Protein AF-A0A6G0IPM6-F1 (afdb_monomer_lite)

Secondary structure (DSSP, 8-state):
-----PPP--------------------------------S-------PPPPGGGS--------------SSSTTSS-SSHHHHHHTT-------S--SEEEEEE-SSSS--EEEEEEEEEEETTEEEEEEEEEEESSTTSS-EE-GGGGTTPPB-GGG-EEEPSTT---EEEEEEPTTSS-EEEEEESSTTSS-EEEE-SS-BSS--EE-SS-TT-EEEEBTTS-EEEESSTTSS-EEEESSEEEEEE-STT-EEEEE-SSS-TT-TT-PEEEEE-GGGHHHHTT--

pLDDT: mean 76.38, std 25.11, range [26.41, 98.69]

Sequence (288 aa):
MGLLLPSILLLSVFTLTAGLDFQQGSKPGQSVFVKHSYIEEKAAKIVKRSLPSWLAASSAQHRIKRRSTEQGDSCKTLQGYDTKLADNTHSYLFNDLSGSVSLAWVGDGTGVILALTTFQVPFFMLRLGQSKLYRSENYGKTFQDVTSLINNTFIRSEFGIAIGPENSGKVILTGEVSGGHGFRIFVSDDFGKSFSHHDLPFVPLMQITYNPGDSNVLLVLSNSYELWLSEDFGSNWKKVHDMVCLVKWGRKNTIFFTASLNGSCSDRGMLELRQDDRLWQNHQDCCQ

Organism: Larimichthys crocea (NCBI:txid215358)

Radius of gyration: 30.04 Å; chains: 1; bounding box: 108×78×58 Å

Foldseek 3Di:
DDDDDDDDDDDDDDDDPDPDDDDDDDDDDDPDPDPDPPDDDDDDDDDDDDDDPVPPPPPDPPPPPPPPPPPPPPVVPDDCVVVVVVVVDADDDDPDDAPDWAKDDAADPQLKIKIKGKDFDPDVPDTDIFIWIWIDRRVPSDIDTPCVLVVRFHFDCQLGWAHFPHNQLKIWTKGDDPPDPWIKIWIDRNNPPHTDMDTDPAAFPYHWHAANVDRQWIWTAGPQRWIWIGNGNRNDIDTDDGQWLDWDHDPPRKIWTWGDPVSDSVPPPRIDIDIDPPVCPVVVVVPD

InterPro domains:
  IPR015943 WD40/YVTN repeat-like-containing domain superfamily [G3DSA:2.130.10.10] (133-266)
  IPR031778 Sortilin, N-terminal [PF15902] (131-282)
  IPR050310 VPS10-related sortilin family receptors [PTHR12106] (57-263)

Structure (mmCIF, N/CA/C/O backbone):
data_AF-A0A6G0IPM6-F1
#
_entry.id   AF-A0A6G0IPM6-F1
#
loop_
_atom_site.group_PDB
_atom_site.id
_atom_site.type_symbol
_atom_site.label_atom_id
_atom_site.label_alt_id
_atom_site.label_comp_id
_atom_site.label_asym_id
_atom_site.label_entity_id
_atom_site.label_seq_id
_atom_site.pdbx_PDB_ins_code
_atom_site.Cartn_x
_atom_site.Cartn_y
_atom_site.Cartn_z
_atom_site.occupancy
_atom_site.B_iso_or_equiv
_atom_site.auth_seq_id
_atom_site.auth_comp_id
_atom_site.auth_asym_id
_atom_site.auth_atom_id
_atom_site.pdbx_PDB_model_num
ATOM 1 N N . MET A 1 1 ? 61.192 41.303 10.720 1.00 36.38 1 MET A N 1
ATOM 2 C CA . MET A 1 1 ? 60.388 41.236 9.479 1.00 36.38 1 MET A CA 1
ATOM 3 C C . MET A 1 1 ? 59.545 39.981 9.588 1.00 36.38 1 MET A C 1
ATOM 5 O O . MET A 1 1 ? 60.118 38.909 9.542 1.00 36.38 1 MET A O 1
ATOM 9 N N . GLY A 1 2 ? 58.310 40.055 10.083 1.00 34.84 2 GLY A N 1
ATOM 10 C CA . GLY A 1 2 ? 57.116 40.484 9.335 1.00 34.84 2 GLY A CA 1
ATOM 11 C C . GLY A 1 2 ? 56.423 39.211 8.817 1.00 34.84 2 GLY A C 1
ATOM 12 O O . GLY A 1 2 ? 57.121 38.315 8.373 1.00 34.84 2 GLY A O 1
ATOM 13 N N . LEU A 1 3 ? 55.114 38.995 8.872 1.00 36.12 3 LEU A N 1
ATOM 14 C CA . LEU A 1 3 ? 53.957 39.808 9.226 1.00 36.12 3 LEU A CA 1
ATOM 15 C C . LEU A 1 3 ? 52.810 38.837 9.572 1.00 36.12 3 LEU A C 1
ATOM 17 O O . LEU A 1 3 ? 52.686 37.773 8.971 1.00 36.12 3 LEU A O 1
ATOM 21 N N . LEU A 1 4 ? 51.979 39.236 10.532 1.00 41.50 4 LEU A N 1
ATOM 22 C CA . LEU A 1 4 ? 50.645 38.698 10.801 1.00 41.50 4 LEU A CA 1
ATOM 23 C C . LEU A 1 4 ? 49.696 39.064 9.648 1.00 41.50 4 LEU A C 1
ATOM 25 O O . LEU A 1 4 ? 49.768 40.200 9.189 1.00 41.50 4 LEU A O 1
ATOM 29 N N . LEU A 1 5 ? 48.758 38.186 9.271 1.00 38.19 5 LEU A N 1
ATOM 30 C CA . LEU A 1 5 ? 47.327 38.529 9.158 1.00 38.19 5 LEU A CA 1
ATOM 31 C C . LEU A 1 5 ? 46.453 37.278 8.882 1.00 38.19 5 LEU A C 1
ATOM 33 O O . LEU A 1 5 ? 46.898 36.368 8.182 1.00 38.19 5 LEU A O 1
ATOM 37 N N . PRO A 1 6 ? 45.221 37.217 9.427 1.00 44.47 6 PRO A N 1
ATOM 38 C CA . PRO A 1 6 ? 44.332 36.058 9.396 1.00 44.47 6 PRO A CA 1
ATOM 39 C C . PRO A 1 6 ? 43.310 36.136 8.250 1.00 44.47 6 PRO A C 1
ATOM 41 O O . PRO A 1 6 ? 42.798 37.207 7.928 1.00 44.47 6 PRO A O 1
ATOM 44 N N . SER A 1 7 ? 42.964 34.988 7.662 1.00 37.47 7 SER A N 1
ATOM 45 C CA . SER A 1 7 ? 41.855 34.898 6.705 1.00 37.47 7 SER A CA 1
ATOM 46 C C . SER A 1 7 ? 40.524 34.736 7.438 1.00 37.47 7 SER A C 1
ATOM 48 O O . SER A 1 7 ? 40.345 33.857 8.278 1.00 37.47 7 SER A O 1
ATOM 50 N N . ILE A 1 8 ? 39.620 35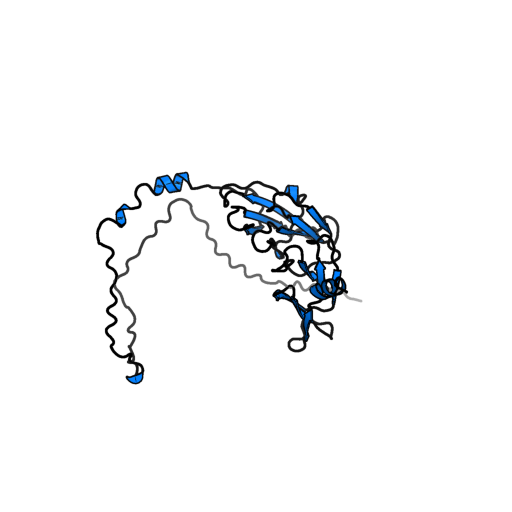.652 7.117 1.00 41.53 8 ILE A N 1
ATOM 51 C CA . ILE A 1 8 ? 38.295 35.877 7.688 1.00 41.53 8 ILE A CA 1
ATOM 52 C C . ILE A 1 8 ? 37.363 34.703 7.359 1.00 41.53 8 ILE A C 1
ATOM 54 O O . ILE A 1 8 ? 37.167 34.362 6.194 1.00 41.53 8 ILE A O 1
ATOM 58 N N . LEU A 1 9 ? 36.759 34.110 8.391 1.00 35.72 9 LEU A N 1
ATOM 59 C CA . LEU A 1 9 ? 35.682 33.131 8.260 1.00 35.72 9 LEU A CA 1
ATOM 60 C C . LEU A 1 9 ? 34.382 33.886 7.922 1.00 35.72 9 LEU A C 1
ATOM 62 O O . LEU A 1 9 ? 33.810 34.568 8.772 1.00 35.72 9 LEU A O 1
ATOM 66 N N . LEU A 1 10 ? 33.931 33.802 6.670 1.00 34.22 10 LEU A N 1
ATOM 67 C CA . LEU A 1 10 ? 32.635 34.323 6.230 1.00 34.22 10 LEU A CA 1
ATOM 68 C C . LEU A 1 10 ? 31.509 33.439 6.793 1.00 34.22 10 LEU A C 1
ATOM 70 O O . LEU A 1 10 ? 31.187 32.388 6.245 1.00 34.22 10 LEU A O 1
ATOM 74 N N . LEU A 1 11 ? 30.907 33.876 7.899 1.00 34.69 11 LEU A N 1
ATOM 75 C CA . LEU A 1 11 ? 29.627 33.368 8.396 1.00 34.69 11 LEU A CA 1
ATOM 76 C C . LEU A 1 11 ? 28.497 33.943 7.531 1.00 34.69 11 LEU A C 1
ATOM 78 O O . LEU A 1 11 ? 28.137 35.113 7.655 1.00 34.69 11 LEU A O 1
ATOM 82 N N . SER A 1 12 ? 27.930 33.122 6.646 1.00 36.91 12 SER A N 1
ATOM 83 C CA . SER A 1 12 ? 26.689 33.446 5.943 1.00 36.91 12 SER A CA 1
ATOM 84 C C . SER A 1 12 ? 25.512 33.363 6.921 1.00 36.91 12 SER A C 1
ATOM 86 O O . SER A 1 12 ? 25.065 32.274 7.282 1.00 36.91 12 SER A O 1
ATOM 88 N N . VAL A 1 13 ? 25.009 34.515 7.357 1.00 34.44 13 VAL A N 1
ATOM 89 C CA . VAL A 1 13 ? 23.759 34.621 8.116 1.00 34.44 13 VAL A CA 1
ATOM 90 C C . VAL A 1 13 ? 22.596 34.521 7.127 1.00 34.44 13 VAL A C 1
ATOM 92 O O . VAL A 1 13 ? 22.303 35.477 6.414 1.00 34.44 13 VAL A O 1
ATOM 95 N N . PHE A 1 14 ? 21.934 33.365 7.066 1.00 31.41 14 PHE A N 1
ATOM 96 C CA . PHE A 1 14 ? 20.611 33.264 6.452 1.00 31.41 14 PHE A CA 1
ATOM 97 C C . PHE A 1 14 ? 19.578 33.815 7.437 1.00 31.41 14 PHE A C 1
ATOM 99 O O . PHE A 1 14 ? 19.341 33.242 8.500 1.00 31.41 14 PHE A O 1
ATOM 106 N N . THR A 1 15 ? 18.966 34.942 7.092 1.00 31.56 15 THR A N 1
ATOM 107 C CA . THR A 1 15 ? 17.810 35.489 7.798 1.00 31.56 15 THR A CA 1
ATOM 108 C C . THR A 1 15 ? 16.575 34.643 7.479 1.00 31.56 15 THR A C 1
ATOM 110 O O . THR A 1 15 ? 15.928 34.809 6.449 1.00 31.56 15 THR A O 1
ATOM 113 N N . LEU A 1 16 ? 16.235 33.718 8.376 1.00 34.31 16 LEU A N 1
ATOM 114 C CA . LEU A 1 16 ? 14.903 33.117 8.430 1.00 34.31 16 LEU A CA 1
ATOM 115 C C . LEU A 1 16 ? 13.931 34.164 8.985 1.00 34.31 16 LEU A C 1
ATOM 117 O O . LEU A 1 16 ? 13.937 34.465 10.178 1.00 34.31 16 LEU A O 1
ATOM 121 N N . THR A 1 17 ? 13.092 34.732 8.123 1.00 33.34 17 THR A N 1
ATOM 122 C CA . THR A 1 17 ? 11.910 35.490 8.536 1.00 33.34 17 THR A CA 1
ATOM 123 C C . THR A 1 17 ? 10.871 34.516 9.094 1.00 33.34 17 THR A C 1
ATOM 125 O O . THR A 1 17 ? 10.032 33.979 8.376 1.00 33.34 17 THR A O 1
ATOM 128 N N . ALA A 1 18 ? 10.939 34.266 10.400 1.00 33.59 18 ALA A N 1
ATOM 129 C CA . ALA A 1 18 ? 9.864 33.622 11.140 1.00 33.59 18 ALA A CA 1
ATOM 130 C C . ALA A 1 18 ? 8.723 34.634 11.335 1.00 33.59 18 ALA A C 1
ATOM 132 O O . ALA A 1 18 ? 8.810 35.528 12.175 1.00 33.59 18 ALA A O 1
ATOM 133 N N . GLY A 1 19 ? 7.657 34.510 10.544 1.00 29.86 19 GLY A N 1
ATOM 134 C CA . GLY A 1 19 ? 6.372 35.125 10.863 1.00 29.86 19 GLY A CA 1
ATOM 135 C C . GLY A 1 19 ? 5.719 34.344 12.000 1.00 29.86 19 GLY A C 1
ATOM 136 O O . GLY A 1 19 ? 5.119 33.299 11.764 1.00 29.86 19 GLY A O 1
ATOM 137 N N . LEU A 1 20 ? 5.886 34.825 13.230 1.00 29.59 20 LEU A N 1
ATOM 138 C CA . LEU A 1 20 ? 5.109 34.404 14.390 1.00 29.59 20 LEU A CA 1
ATOM 139 C C . LEU A 1 20 ? 3.909 35.341 14.516 1.00 29.59 20 LEU A C 1
ATOM 141 O O . LEU A 1 20 ? 4.088 36.500 14.862 1.00 29.59 20 LEU A O 1
ATOM 145 N N . ASP A 1 21 ? 2.706 34.821 14.299 1.00 29.94 21 ASP A N 1
ATOM 146 C CA . ASP A 1 21 ? 1.491 35.369 14.900 1.00 29.94 21 ASP A CA 1
ATOM 147 C C . ASP A 1 21 ? 0.677 34.194 15.444 1.00 29.94 21 ASP A C 1
ATOM 149 O O . ASP A 1 21 ? -0.160 33.597 14.770 1.00 29.94 21 ASP A O 1
ATOM 153 N N . PHE A 1 22 ? 0.971 33.817 16.686 1.00 26.41 22 PHE A N 1
ATOM 154 C CA . PHE A 1 22 ? 0.081 32.986 17.485 1.00 26.41 22 PHE A CA 1
ATOM 155 C C . PHE A 1 22 ? -0.055 33.641 18.855 1.00 26.41 22 PHE A C 1
ATOM 157 O O . PHE A 1 22 ? 0.755 33.427 19.757 1.00 26.41 22 PHE A O 1
ATOM 164 N N . GLN A 1 23 ? -1.063 34.504 18.992 1.00 28.78 23 GLN A N 1
ATOM 165 C CA . GLN A 1 23 ? -1.469 34.997 20.299 1.00 28.78 23 GLN A CA 1
ATOM 166 C C . GLN A 1 23 ? -2.208 33.898 21.059 1.00 28.78 23 GLN A C 1
ATOM 168 O O . GLN A 1 23 ? -3.161 33.286 20.579 1.00 28.78 23 GLN A O 1
ATOM 173 N N . GLN A 1 24 ? -1.741 33.666 22.277 1.00 28.45 24 GLN A N 1
ATOM 174 C CA . GLN A 1 24 ? -2.300 32.738 23.238 1.00 28.45 24 GLN A CA 1
ATOM 175 C C . GLN A 1 24 ? -3.416 33.419 24.039 1.00 28.45 24 GLN A C 1
ATOM 177 O O . GLN A 1 24 ? -3.180 34.448 24.667 1.00 28.45 24 GLN A O 1
ATOM 182 N N . GLY A 1 25 ? -4.616 32.826 24.071 1.00 27.52 25 GLY A N 1
ATOM 183 C CA . GLY A 1 25 ? -5.688 33.308 24.945 1.00 27.52 25 GLY A CA 1
ATOM 184 C C . GLY A 1 25 ? -7.027 32.564 24.868 1.00 27.52 25 GLY A C 1
ATOM 185 O O . GLY A 1 25 ? -7.859 32.873 24.028 1.00 27.52 25 GLY A O 1
ATOM 186 N N . SER A 1 26 ? -7.260 31.694 25.859 1.00 29.14 26 SER A N 1
ATOM 187 C CA . SER A 1 26 ? -8.549 31.190 26.390 1.00 29.14 26 SER A CA 1
ATOM 188 C C . SER A 1 26 ? -9.344 30.084 25.647 1.00 29.14 26 SER A C 1
ATOM 190 O O . SER A 1 26 ? -9.817 30.233 24.529 1.00 29.14 26 SER A O 1
ATOM 192 N N . LYS A 1 27 ? -9.551 28.961 26.356 1.00 32.47 27 LYS A N 1
ATOM 193 C CA . LYS A 1 27 ? -10.727 28.055 26.280 1.00 32.47 27 LYS A CA 1
ATOM 194 C C . LYS A 1 27 ? -11.674 28.423 27.455 1.00 32.47 27 LYS A C 1
ATOM 196 O O . LYS A 1 27 ? -11.172 29.106 28.350 1.00 32.47 27 LYS A O 1
ATOM 201 N N . PRO A 1 28 ? -12.930 27.921 27.591 1.00 40.78 28 PRO A N 1
ATOM 202 C CA . PRO A 1 28 ? -13.665 26.931 26.779 1.00 40.78 28 PRO A CA 1
ATOM 203 C C . PRO A 1 28 ? -15.138 27.311 26.443 1.00 40.78 28 PRO A C 1
ATOM 205 O O . PRO A 1 28 ? -15.762 28.095 27.146 1.00 40.78 28 PRO A O 1
ATOM 208 N N . GLY A 1 29 ? -15.747 26.644 25.452 1.00 33.06 29 GLY A N 1
ATOM 209 C CA . GLY A 1 29 ? -17.215 26.508 25.362 1.00 33.06 29 GLY A CA 1
ATOM 210 C C . GLY A 1 29 ? -17.860 26.968 24.049 1.00 33.06 29 GLY A C 1
ATOM 211 O O . GLY A 1 29 ? -17.741 28.122 23.671 1.00 33.06 29 GLY A O 1
ATOM 212 N N . GLN A 1 30 ? -18.567 26.033 23.398 1.00 31.11 30 GLN A N 1
ATOM 213 C CA . GLN A 1 30 ? -19.613 26.216 22.374 1.00 31.11 30 GLN A CA 1
ATOM 214 C C . GLN A 1 30 ? -19.332 27.201 21.222 1.00 31.11 30 GLN A C 1
ATOM 216 O O . GLN A 1 30 ? -19.578 28.399 21.321 1.00 31.11 30 GLN A O 1
ATOM 221 N N . SER A 1 31 ? -18.982 26.675 20.044 1.00 32.84 31 SER A N 1
ATOM 222 C CA . SER A 1 31 ? -19.156 27.421 18.795 1.00 32.84 31 SER A CA 1
ATOM 223 C C . SER A 1 31 ? -20.645 27.483 18.431 1.00 32.84 31 SER A C 1
ATOM 225 O O . SER A 1 31 ? -21.184 26.625 17.736 1.00 32.84 31 SER A O 1
ATOM 227 N N . VAL A 1 32 ? -21.334 28.516 18.916 1.00 31.25 32 VAL A N 1
ATOM 228 C CA . VAL A 1 32 ? -22.654 28.898 18.403 1.00 31.25 32 VAL A CA 1
ATOM 229 C C . VAL A 1 32 ? -22.449 29.552 17.038 1.00 31.25 32 VAL A C 1
ATOM 231 O O . VAL A 1 32 ? -21.768 30.570 16.922 1.00 31.25 32 VAL A O 1
ATOM 234 N N . PHE A 1 33 ? -23.038 28.979 15.989 1.00 32.12 33 PHE A N 1
ATOM 235 C CA . PHE A 1 33 ? -23.071 29.606 14.670 1.00 32.12 33 PHE A CA 1
ATOM 236 C C . PHE A 1 33 ? -24.034 30.803 14.721 1.00 32.12 33 PHE A C 1
ATOM 238 O O . PHE A 1 33 ? -25.251 30.648 14.626 1.00 32.12 33 PHE A O 1
ATOM 245 N N . VAL A 1 34 ? -23.502 32.011 14.907 1.00 33.69 34 VAL A N 1
ATOM 246 C CA . VAL A 1 34 ? -24.300 33.242 14.858 1.00 33.69 34 VAL A CA 1
ATOM 247 C C . VAL A 1 34 ? -24.476 33.649 13.397 1.00 33.69 34 VAL A C 1
ATOM 249 O O . VAL A 1 34 ? -23.538 34.087 12.733 1.00 33.69 34 VAL A O 1
ATOM 252 N N . LYS A 1 35 ? -25.701 33.527 12.879 1.00 31.33 35 LYS A N 1
ATOM 253 C CA . LYS A 1 35 ? -26.079 34.083 11.575 1.00 31.33 35 LYS A CA 1
ATOM 254 C C . LYS A 1 35 ? -26.187 35.605 11.701 1.00 31.33 35 LYS A C 1
ATOM 256 O O . LYS A 1 35 ? -27.200 36.115 12.168 1.00 31.33 35 LYS A O 1
ATOM 261 N N . HIS A 1 36 ? -25.158 36.334 11.283 1.00 30.59 36 HIS A N 1
ATOM 262 C CA . HIS A 1 36 ? -25.245 37.785 11.116 1.00 30.59 36 HIS A CA 1
ATOM 263 C C . HIS A 1 36 ? -26.102 38.124 9.889 1.00 30.59 36 HIS A C 1
ATOM 265 O O . HIS A 1 36 ? -25.696 37.917 8.747 1.00 30.59 36 HIS A O 1
ATOM 271 N N . SER A 1 37 ? -27.310 38.638 10.121 1.00 35.25 37 SER A N 1
ATOM 272 C CA . SER A 1 37 ? -28.139 39.263 9.091 1.00 35.25 37 SER A CA 1
ATOM 273 C C . SER A 1 37 ? -27.781 40.744 8.974 1.00 35.25 37 SER A C 1
ATOM 275 O O . SER A 1 37 ? -28.437 41.587 9.578 1.00 35.25 37 SER A O 1
ATOM 277 N N . TYR A 1 38 ? -26.753 41.067 8.190 1.00 34.44 38 TYR A N 1
ATOM 278 C CA . TYR A 1 38 ? -26.576 42.428 7.682 1.00 34.44 38 TYR A CA 1
ATOM 279 C C . TYR A 1 38 ? -27.444 42.590 6.431 1.00 34.44 38 TYR A C 1
ATOM 281 O O . TYR A 1 38 ? -27.030 42.288 5.312 1.00 34.44 38 TYR A O 1
ATOM 289 N N . ILE A 1 39 ? -28.689 43.012 6.643 1.00 41.38 39 ILE A N 1
ATOM 290 C CA . ILE A 1 39 ? -29.440 43.756 5.632 1.00 41.38 39 ILE A CA 1
ATOM 291 C C . ILE A 1 39 ? -29.126 45.235 5.874 1.00 41.38 39 ILE A C 1
ATOM 293 O O . ILE A 1 39 ? -29.080 45.661 7.020 1.00 41.38 39 ILE A O 1
ATOM 297 N N . GLU A 1 40 ? -28.920 45.954 4.769 1.00 40.22 40 GLU A N 1
ATOM 298 C CA . GLU A 1 40 ? -28.641 47.394 4.655 1.00 40.22 40 GLU A CA 1
ATOM 299 C C . GLU A 1 40 ? -27.200 47.838 4.944 1.00 40.22 40 GLU A C 1
ATOM 301 O O . GLU A 1 40 ? -26.867 48.322 6.012 1.00 40.22 40 GLU A O 1
ATOM 306 N N . GLU A 1 41 ? -26.331 47.759 3.930 1.00 35.22 41 GLU A N 1
ATOM 307 C CA . GLU A 1 41 ? -26.031 48.944 3.109 1.00 35.22 41 GLU A CA 1
ATOM 308 C C . GLU A 1 41 ? -25.058 48.620 1.955 1.00 35.22 41 GLU A C 1
ATOM 310 O O . GLU A 1 41 ? -24.005 48.017 2.132 1.00 35.22 41 GLU A O 1
ATOM 315 N N . LYS A 1 42 ? -25.423 49.102 0.757 1.00 37.75 42 LYS A N 1
ATOM 316 C CA . LYS A 1 42 ? -24.580 49.307 -0.442 1.00 37.75 42 LYS A CA 1
ATOM 317 C C . LYS A 1 42 ? -24.047 48.057 -1.160 1.00 37.75 42 LYS A C 1
ATOM 319 O O . LYS A 1 42 ? -22.847 47.861 -1.330 1.00 37.75 42 LYS A O 1
ATOM 324 N N . ALA A 1 43 ? -24.968 47.304 -1.768 1.00 37.69 43 ALA A N 1
ATOM 325 C CA . ALA A 1 43 ? -24.643 46.488 -2.938 1.00 37.69 43 ALA A CA 1
ATOM 326 C C . ALA A 1 43 ? -24.208 47.397 -4.106 1.00 37.69 43 ALA A C 1
ATOM 328 O O . ALA A 1 43 ? -24.948 48.288 -4.533 1.00 37.69 43 ALA A O 1
ATOM 329 N N . ALA A 1 44 ? -22.995 47.177 -4.614 1.00 38.69 44 ALA A N 1
ATOM 330 C CA . ALA A 1 44 ? -22.451 47.869 -5.774 1.00 38.69 44 ALA A CA 1
ATOM 331 C C . ALA A 1 44 ? -23.404 47.760 -6.982 1.00 38.69 44 ALA A C 1
ATOM 333 O O . ALA A 1 44 ? -23.888 46.677 -7.316 1.00 38.69 44 ALA A O 1
ATOM 334 N N . LYS A 1 45 ? -23.673 48.890 -7.651 1.00 36.19 45 LYS A N 1
ATOM 335 C CA . LYS A 1 45 ? -24.461 48.947 -8.891 1.00 36.19 45 LYS A CA 1
ATOM 336 C C . LYS A 1 45 ? -23.754 48.153 -9.995 1.00 36.19 45 LYS A C 1
ATOM 338 O O . LYS A 1 45 ? -22.884 48.678 -10.682 1.00 36.19 45 LYS A O 1
ATOM 343 N N . ILE A 1 46 ? -24.161 46.903 -10.198 1.00 44.62 46 ILE A N 1
ATOM 344 C CA . ILE A 1 46 ? -23.802 46.131 -11.389 1.00 44.62 46 ILE A CA 1
ATOM 345 C C . ILE A 1 46 ? -24.733 46.569 -12.523 1.00 44.62 46 ILE A C 1
ATOM 347 O O . ILE A 1 46 ? -25.939 46.321 -12.496 1.00 44.62 46 ILE A O 1
ATOM 351 N N . VAL A 1 47 ? -24.168 47.233 -13.530 1.00 41.09 47 VAL A N 1
ATOM 352 C CA . VAL A 1 47 ? -24.858 47.547 -14.785 1.00 41.09 47 VAL A CA 1
ATOM 353 C C . VAL A 1 47 ? -25.087 46.237 -15.542 1.00 41.09 47 VAL A C 1
ATOM 355 O O . VAL A 1 47 ? -24.146 45.628 -16.049 1.00 41.09 47 VAL A O 1
ATOM 358 N N . LYS A 1 48 ? -26.343 45.789 -15.627 1.00 40.06 48 LYS A N 1
ATOM 359 C CA . LYS A 1 48 ? -26.731 44.662 -16.485 1.00 40.06 48 LYS A CA 1
ATOM 360 C C . LYS A 1 48 ? -26.658 45.106 -17.949 1.00 40.06 48 LYS A C 1
ATOM 362 O O . LYS A 1 48 ? -27.545 45.812 -18.419 1.00 40.06 48 LYS A O 1
ATOM 367 N N . ARG A 1 49 ? -25.617 44.695 -18.678 1.00 42.00 49 ARG A N 1
ATOM 368 C CA . ARG A 1 49 ? -25.633 44.718 -20.150 1.00 42.00 49 ARG A CA 1
ATOM 369 C C . ARG A 1 49 ? -26.603 43.637 -20.634 1.00 42.00 49 ARG A C 1
ATOM 371 O O . ARG A 1 49 ? -26.485 42.485 -20.225 1.00 42.00 49 ARG A O 1
ATOM 378 N N . SER A 1 50 ? -27.576 44.012 -21.459 1.00 56.47 50 SER A N 1
ATOM 379 C CA . SER A 1 50 ? -28.490 43.070 -22.106 1.00 56.47 50 SER A CA 1
ATOM 380 C C . SER A 1 50 ? -27.737 42.216 -23.132 1.00 56.47 50 SER A C 1
ATOM 382 O O . SER A 1 50 ? -26.902 42.717 -23.885 1.00 56.47 50 SER A O 1
ATOM 384 N N . LEU A 1 51 ? -28.019 40.911 -23.140 1.00 48.00 51 LEU A N 1
ATOM 385 C CA . LEU A 1 51 ? -27.519 39.978 -24.151 1.00 48.00 51 LEU A CA 1
ATOM 386 C C . LEU A 1 51 ? -28.280 40.178 -25.480 1.00 48.00 51 LEU A C 1
ATOM 388 O O . LEU A 1 51 ? -29.470 40.502 -25.440 1.00 48.00 51 LEU A O 1
ATOM 392 N N . PRO A 1 52 ? -27.643 39.980 -26.650 1.00 49.44 52 PRO A N 1
ATOM 393 C CA . PRO A 1 52 ? -28.311 40.1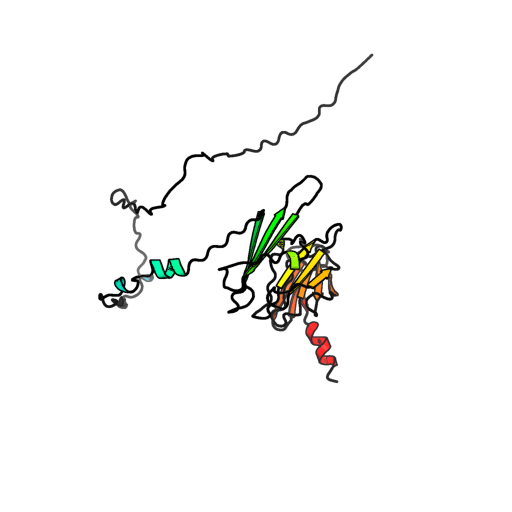16 -27.944 1.00 49.44 52 PRO A CA 1
ATOM 394 C C . PRO A 1 52 ? -29.390 39.040 -28.153 1.00 49.44 52 PRO A C 1
ATOM 396 O O . PRO A 1 52 ? -29.258 37.905 -27.693 1.00 49.44 52 PRO A O 1
ATOM 399 N N . SER A 1 53 ? -30.442 39.392 -28.894 1.00 51.41 53 SER A N 1
ATOM 400 C CA . SER A 1 53 ? -31.706 38.647 -29.044 1.00 51.41 53 SER A CA 1
ATOM 401 C C . SER A 1 53 ? -31.588 37.208 -29.564 1.00 51.41 53 SER A C 1
ATOM 403 O O . SER A 1 53 ? -32.460 36.395 -29.285 1.00 51.41 53 SER A O 1
ATOM 405 N N . TRP A 1 54 ? -30.509 36.854 -30.259 1.00 47.56 54 TRP A N 1
ATOM 406 C CA . TRP A 1 54 ? -30.250 35.492 -30.748 1.00 47.56 54 TRP A CA 1
ATOM 407 C C . TRP A 1 54 ? -29.744 34.488 -29.691 1.00 47.56 54 TRP A C 1
ATOM 409 O O . TRP A 1 54 ? -29.718 33.293 -29.959 1.00 47.56 54 TRP A O 1
ATOM 419 N N . LEU A 1 55 ? -29.372 34.950 -28.488 1.00 43.75 55 LEU A N 1
ATOM 420 C CA . LEU A 1 55 ? -29.047 34.100 -27.329 1.00 43.75 55 LEU A CA 1
ATOM 421 C C . LEU A 1 55 ? -30.212 34.018 -26.327 1.00 43.75 55 LEU A C 1
ATOM 423 O O . LEU A 1 55 ? -30.086 33.392 -25.273 1.00 43.75 55 LEU A O 1
ATOM 427 N N . ALA A 1 56 ? -31.351 34.652 -26.627 1.00 44.09 56 ALA A N 1
ATOM 428 C CA . ALA A 1 56 ? -32.549 34.537 -25.812 1.00 44.09 56 ALA A CA 1
ATOM 429 C C . ALA A 1 56 ? -33.194 33.167 -26.066 1.00 44.09 56 ALA A C 1
ATOM 431 O O . ALA A 1 56 ? -33.789 32.932 -27.116 1.00 44.09 56 ALA A O 1
ATOM 432 N N . ALA A 1 57 ? -33.058 32.254 -25.103 1.00 42.56 57 ALA A N 1
ATOM 433 C CA . ALA A 1 57 ? -33.750 30.974 -25.138 1.00 42.56 57 ALA A CA 1
ATOM 434 C C . ALA A 1 57 ? -35.262 31.207 -25.304 1.00 42.56 57 ALA A C 1
ATOM 436 O O . ALA A 1 57 ? -35.882 31.936 -24.526 1.00 42.56 57 ALA A O 1
ATOM 437 N N . SER A 1 58 ? -35.832 30.593 -26.341 1.00 42.56 58 SER A N 1
ATOM 438 C CA . SER A 1 58 ? -37.259 30.598 -26.653 1.00 42.56 58 SER A CA 1
ATOM 439 C C . SER A 1 58 ? -38.087 30.280 -25.410 1.00 42.56 58 SER A C 1
ATOM 441 O O . SER A 1 58 ? -37.838 29.281 -24.733 1.00 42.56 58 SER A O 1
ATOM 443 N N . SER A 1 59 ? -39.086 31.119 -25.137 1.00 52.59 59 SER A N 1
ATOM 444 C CA . SER A 1 59 ? -40.046 30.997 -24.042 1.00 52.59 59 SER A CA 1
ATOM 445 C C . SER A 1 59 ? -40.947 29.764 -24.203 1.00 52.59 59 SER A C 1
ATOM 447 O O . SER A 1 59 ? -42.137 29.877 -24.490 1.00 52.59 59 SER A O 1
ATOM 449 N N . ALA A 1 60 ? -40.393 28.572 -24.007 1.00 45.00 60 ALA A N 1
ATOM 450 C CA . ALA A 1 60 ? -41.172 27.407 -23.637 1.00 45.00 60 ALA A CA 1
ATOM 451 C C . ALA A 1 60 ? -41.419 27.507 -22.131 1.00 45.00 60 ALA A C 1
ATOM 453 O O . ALA A 1 60 ? -40.482 27.604 -21.337 1.00 45.00 60 ALA A O 1
ATOM 454 N N . GLN A 1 61 ? -42.689 27.541 -21.738 1.00 49.62 61 GLN A N 1
ATOM 455 C CA . GLN A 1 61 ? -43.135 27.540 -20.351 1.00 49.62 61 GLN A CA 1
ATOM 456 C C . GLN A 1 61 ? -42.690 26.240 -19.656 1.00 49.62 61 GLN A C 1
ATOM 458 O O . GLN A 1 61 ? -43.487 25.330 -19.439 1.00 49.62 61 GLN A O 1
ATOM 463 N N . HIS A 1 62 ? -41.423 26.146 -19.253 1.00 38.69 62 HIS A N 1
ATOM 464 C CA . HIS A 1 62 ? -41.005 25.194 -18.236 1.00 38.69 62 HIS A CA 1
ATOM 465 C C . HIS A 1 62 ? -41.573 25.682 -16.911 1.00 38.69 62 HIS A C 1
ATOM 467 O O . HIS A 1 62 ? -40.939 26.389 -16.130 1.00 38.69 62 HIS A O 1
ATOM 473 N N . ARG A 1 63 ? -42.833 25.317 -16.675 1.00 45.03 63 ARG A N 1
ATOM 474 C CA . ARG A 1 63 ? -43.460 25.402 -15.367 1.00 45.03 63 ARG A CA 1
ATOM 475 C C . ARG A 1 63 ? -42.657 24.461 -14.473 1.00 45.03 63 ARG A C 1
ATOM 477 O O . ARG A 1 63 ? -42.904 23.257 -14.452 1.00 45.03 63 ARG A O 1
ATOM 484 N N . ILE A 1 64 ? -41.656 24.997 -13.776 1.00 49.69 64 ILE A N 1
ATOM 485 C CA . ILE A 1 64 ? -40.993 24.292 -12.683 1.00 49.69 64 ILE A CA 1
ATOM 486 C C . ILE A 1 64 ? -42.091 24.057 -11.648 1.00 49.69 64 ILE A C 1
ATOM 488 O O . ILE A 1 64 ? -42.388 24.915 -10.817 1.00 49.69 64 ILE A O 1
ATOM 492 N N . LYS A 1 65 ? -42.747 22.896 -11.721 1.00 46.88 65 LYS A N 1
ATOM 493 C CA . LYS A 1 65 ? -43.484 22.354 -10.589 1.00 46.88 65 LYS A CA 1
ATOM 494 C C . LYS A 1 65 ? -42.421 22.057 -9.542 1.00 46.88 65 LYS A C 1
ATOM 496 O O . LYS A 1 65 ? -41.848 20.971 -9.521 1.00 46.88 65 LYS A O 1
ATOM 501 N N . ARG A 1 66 ? -42.158 23.026 -8.660 1.00 47.50 66 ARG A N 1
ATOM 502 C CA . ARG A 1 66 ? -41.722 22.676 -7.311 1.00 47.50 66 ARG A CA 1
ATOM 503 C C . ARG A 1 66 ? -42.765 21.675 -6.833 1.00 47.50 66 ARG A C 1
ATOM 505 O O . ARG A 1 66 ? -43.934 22.040 -6.721 1.00 47.50 66 ARG A O 1
ATOM 512 N N . ARG A 1 67 ? -42.377 20.410 -6.645 1.00 43.66 67 ARG A N 1
ATOM 513 C CA . ARG A 1 67 ? -43.168 19.514 -5.806 1.00 43.66 67 ARG A CA 1
ATOM 514 C C . ARG A 1 67 ? -43.234 20.235 -4.469 1.00 43.66 67 ARG A C 1
ATOM 516 O O . ARG A 1 67 ? -42.236 20.288 -3.759 1.00 43.66 67 ARG A O 1
ATOM 523 N N . SER A 1 68 ? -44.356 20.886 -4.187 1.00 49.19 68 SER A N 1
ATOM 524 C CA . SER A 1 68 ? -44.724 21.189 -2.820 1.00 49.19 68 SER A CA 1
ATOM 525 C C . SER A 1 68 ? -44.845 19.822 -2.170 1.00 49.19 68 SER A C 1
ATOM 527 O O . SER A 1 68 ? -45.821 19.109 -2.397 1.00 49.19 68 SER A O 1
ATOM 529 N N . THR A 1 69 ? -43.790 19.401 -1.476 1.00 51.66 69 THR A N 1
ATOM 530 C CA . THR A 1 69 ? -43.931 18.414 -0.413 1.00 51.66 69 THR A CA 1
ATOM 531 C C . THR A 1 69 ? -45.116 18.875 0.411 1.00 51.66 69 THR A C 1
ATOM 533 O O . THR A 1 69 ? -45.160 20.049 0.788 1.00 51.66 69 THR A O 1
ATOM 536 N N . GLU A 1 70 ? -46.107 18.003 0.574 1.00 52.06 70 GLU A N 1
ATOM 537 C CA . GLU A 1 70 ? -47.273 18.276 1.400 1.00 52.06 70 GLU A CA 1
ATOM 538 C C . GLU A 1 70 ? -46.796 18.934 2.693 1.00 52.06 70 GLU A C 1
ATOM 540 O O . GLU A 1 70 ? -45.904 18.434 3.380 1.00 52.06 70 GLU A O 1
ATOM 545 N N . GLN A 1 71 ? -47.310 20.134 2.946 1.00 54.16 71 GLN A N 1
ATOM 546 C CA . GLN A 1 71 ? -46.936 20.986 4.065 1.00 54.16 71 GLN A CA 1
ATOM 547 C C . GLN A 1 71 ? -47.598 20.438 5.343 1.00 54.16 71 GLN A C 1
ATOM 549 O O . GLN A 1 71 ? -48.386 21.114 5.994 1.00 54.16 71 GLN A O 1
ATOM 554 N N . GLY A 1 72 ? -47.327 19.170 5.648 1.00 52.56 72 GLY A N 1
ATOM 555 C CA . GLY A 1 72 ? -47.851 18.409 6.768 1.00 52.56 72 GLY A CA 1
ATOM 556 C C . GLY A 1 72 ? -46.763 17.471 7.284 1.00 52.56 72 GLY A C 1
ATOM 557 O O . GLY A 1 72 ? -46.381 16.516 6.622 1.00 52.56 72 GLY A O 1
ATOM 558 N N . ASP A 1 73 ? -46.241 17.787 8.466 1.00 55.91 73 ASP A N 1
ATOM 559 C CA . ASP A 1 73 ? -45.475 16.897 9.350 1.00 55.91 73 ASP A CA 1
ATOM 560 C C . ASP A 1 73 ? -44.096 16.344 8.935 1.00 55.91 73 ASP A C 1
ATOM 562 O O . ASP A 1 73 ? -43.478 15.654 9.744 1.00 55.91 73 ASP A O 1
ATOM 566 N N . SER A 1 74 ? -43.481 16.737 7.811 1.00 56.06 74 SER A N 1
ATOM 567 C CA . SER A 1 74 ? -42.092 16.293 7.527 1.00 56.06 74 SER A CA 1
ATOM 568 C C . SER A 1 74 ? -41.042 16.830 8.521 1.00 56.06 74 SER A C 1
ATOM 570 O O . SER A 1 74 ? -39.927 16.311 8.588 1.00 56.06 74 SER A O 1
ATOM 572 N N . CYS A 1 75 ? -41.379 17.869 9.296 1.00 58.94 75 CYS A N 1
ATOM 573 C CA . CYS A 1 75 ? -40.487 18.499 10.274 1.00 58.94 75 CYS A CA 1
ATOM 574 C C . CYS A 1 75 ? -40.526 17.830 11.664 1.00 58.94 75 CYS A C 1
ATOM 576 O O . CYS A 1 75 ? -39.706 18.166 12.513 1.00 58.94 75 CYS A O 1
ATOM 578 N N . LYS A 1 76 ? -41.454 16.886 11.901 1.00 60.78 76 LYS A N 1
ATOM 579 C CA . LYS A 1 76 ? -41.546 16.097 13.149 1.00 60.78 76 LYS A CA 1
ATOM 580 C C . LYS A 1 76 ? -40.914 14.704 13.045 1.00 60.78 76 LYS A C 1
ATOM 582 O O . LYS A 1 76 ? -40.868 13.973 14.025 1.00 60.78 76 LYS A O 1
ATOM 587 N N . THR A 1 77 ? -40.400 14.335 11.874 1.00 65.56 77 THR A N 1
ATOM 588 C CA . THR A 1 77 ? -39.925 12.972 11.565 1.00 65.56 77 THR A CA 1
ATOM 589 C C . THR A 1 77 ? -38.623 12.572 12.277 1.00 65.56 77 THR A C 1
ATOM 591 O O . THR A 1 77 ? -38.211 11.419 12.210 1.00 65.56 77 THR A O 1
ATOM 594 N N . LEU A 1 78 ? -37.966 13.503 12.972 1.00 70.62 78 LEU A N 1
ATOM 595 C CA . LEU A 1 78 ? -36.750 13.264 13.751 1.00 70.62 78 LEU A CA 1
ATOM 596 C C . LEU A 1 78 ? -37.010 13.648 15.208 1.00 70.62 78 LEU A C 1
ATOM 598 O O . LEU A 1 78 ? -36.450 14.609 15.713 1.00 70.62 78 LEU A O 1
ATOM 602 N N . GLN A 1 79 ? -37.900 12.938 15.891 1.00 79.62 79 GLN A N 1
ATOM 603 C CA . GLN A 1 79 ? -38.037 13.058 17.342 1.00 79.62 79 GLN A CA 1
ATOM 604 C C . GLN A 1 79 ? -37.186 11.958 17.996 1.00 79.62 79 GLN A C 1
ATOM 606 O O . GLN A 1 79 ? -37.230 10.810 17.560 1.00 79.62 79 GLN A O 1
ATOM 611 N N . GLY A 1 80 ? -36.361 12.299 18.993 1.00 84.81 80 GLY A N 1
ATOM 612 C CA . GLY A 1 80 ? -35.451 11.337 19.644 1.00 84.81 80 GLY A CA 1
ATOM 613 C C . GLY A 1 80 ? -34.178 10.998 18.852 1.00 84.81 80 GLY A C 1
ATOM 614 O O . GLY A 1 80 ? -33.544 9.977 19.110 1.00 84.81 80 GLY A O 1
ATOM 615 N N . TYR A 1 81 ? -33.787 11.827 17.877 1.00 88.56 81 TYR A N 1
ATOM 616 C CA . TYR A 1 81 ? -32.530 11.627 17.147 1.00 88.56 81 TYR A CA 1
ATOM 617 C C . TYR A 1 81 ? -31.304 11.868 18.036 1.00 88.56 81 TYR A C 1
ATOM 619 O O . TYR A 1 81 ? -30.334 11.137 17.896 1.00 88.56 81 TYR A O 1
ATOM 627 N N . ASP A 1 82 ? -31.351 12.831 18.966 1.00 90.69 82 ASP A N 1
ATOM 628 C CA . ASP A 1 82 ? -30.224 13.137 19.857 1.00 90.69 82 ASP A CA 1
ATOM 629 C C . ASP A 1 82 ? -29.824 11.924 20.703 1.00 90.69 82 ASP A C 1
ATOM 631 O O . ASP A 1 82 ? -28.649 11.570 20.749 1.00 90.69 82 ASP A O 1
ATOM 635 N N . THR A 1 83 ? -30.795 11.234 21.314 1.00 93.25 83 THR A N 1
ATOM 636 C CA . THR A 1 83 ? -30.541 10.010 22.091 1.00 93.25 83 THR A CA 1
ATOM 637 C C . THR A 1 83 ? -30.047 8.884 21.192 1.00 93.25 83 THR A C 1
ATOM 639 O O . THR A 1 83 ? -29.020 8.279 21.477 1.00 93.25 83 THR A O 1
ATOM 642 N N . LYS A 1 84 ? -30.699 8.664 20.041 1.00 92.81 84 LYS A N 1
ATOM 643 C CA . LYS A 1 84 ? -30.276 7.636 19.079 1.00 92.81 84 LYS A CA 1
ATOM 644 C C . LYS A 1 84 ? -28.853 7.871 18.559 1.00 92.81 84 LYS A C 1
ATOM 646 O O . LYS A 1 84 ? -28.128 6.905 18.339 1.00 92.81 84 LYS A O 1
ATOM 651 N N . LEU A 1 85 ? -28.449 9.123 18.343 1.00 94.81 85 LEU A N 1
ATOM 652 C CA . LEU A 1 85 ? -27.092 9.476 17.929 1.00 94.81 85 LEU A CA 1
ATOM 653 C C . LEU A 1 85 ? -26.103 9.344 19.085 1.00 94.81 85 LEU A C 1
ATOM 655 O O . LEU A 1 85 ? -25.029 8.790 18.871 1.00 94.81 85 LEU A O 1
ATOM 659 N N . ALA A 1 86 ? -26.455 9.794 20.291 1.00 94.56 86 ALA A N 1
ATOM 660 C CA . ALA A 1 86 ? -25.614 9.644 21.476 1.00 94.56 86 ALA A CA 1
ATOM 661 C C . ALA A 1 86 ? -25.298 8.164 21.752 1.00 94.56 86 ALA A C 1
ATOM 663 O O . ALA A 1 86 ? -24.129 7.813 21.899 1.00 94.56 86 ALA A O 1
ATOM 664 N N . ASP A 1 87 ? -26.305 7.288 21.680 1.00 95.50 87 ASP A N 1
ATOM 665 C CA . ASP A 1 87 ? -26.158 5.837 21.874 1.00 95.50 87 ASP A CA 1
ATOM 666 C C . ASP A 1 87 ? -25.317 5.158 20.773 1.00 95.50 87 ASP A C 1
ATOM 668 O O . ASP A 1 87 ? -24.798 4.059 20.965 1.00 95.50 87 ASP A O 1
ATOM 672 N N . ASN A 1 88 ? -25.173 5.802 19.607 1.00 96.00 88 ASN A N 1
ATOM 673 C CA . ASN A 1 88 ? -24.395 5.308 18.464 1.00 96.00 88 ASN A CA 1
ATOM 674 C C . ASN A 1 88 ? -23.127 6.135 18.184 1.00 96.00 88 ASN A C 1
ATOM 676 O O . ASN A 1 88 ? -22.490 5.951 17.143 1.00 96.00 88 ASN A O 1
ATOM 680 N N . THR A 1 89 ? -22.744 7.037 19.093 1.00 96.75 89 THR A N 1
ATOM 681 C CA . THR A 1 89 ? -21.500 7.806 18.997 1.00 96.75 89 THR A CA 1
ATOM 682 C C . THR A 1 89 ? -20.401 7.056 19.733 1.00 96.75 89 THR A C 1
ATOM 684 O O . THR A 1 89 ? -20.433 6.908 20.951 1.00 96.75 89 THR A O 1
ATOM 687 N N . HIS A 1 90 ? -19.406 6.590 18.985 1.00 96.69 90 HIS A N 1
ATOM 688 C CA . HIS A 1 90 ? -18.267 5.857 19.526 1.00 96.69 90 HIS A CA 1
ATOM 689 C C . HIS A 1 90 ? -17.008 6.707 19.366 1.00 96.69 90 HIS A C 1
ATOM 691 O O . HIS A 1 90 ? -16.737 7.212 18.277 1.00 96.69 90 HIS A O 1
ATOM 697 N N . SER A 1 91 ? -16.249 6.876 20.446 1.00 95.12 91 SER A N 1
ATOM 698 C CA . SER A 1 91 ? -14.973 7.586 20.435 1.00 95.12 91 SER A CA 1
ATOM 699 C C . SER A 1 91 ? -13.832 6.619 20.731 1.00 95.12 91 SER A C 1
ATOM 701 O O . SER A 1 91 ? -13.917 5.778 21.625 1.00 95.12 91 SER A O 1
ATOM 703 N N . TYR A 1 92 ? -12.747 6.751 19.972 1.00 94.38 92 TYR A N 1
ATOM 704 C CA . TYR A 1 92 ? -11.508 6.021 20.198 1.00 94.38 92 TYR A CA 1
ATOM 705 C C . TYR A 1 92 ? -10.343 7.007 20.186 1.00 94.38 92 TYR A C 1
ATOM 707 O O . TYR A 1 92 ? -10.240 7.840 19.286 1.00 94.38 92 TYR A O 1
ATOM 715 N N . LEU A 1 93 ? -9.483 6.926 21.200 1.00 92.81 93 LEU A N 1
ATOM 716 C CA . LEU A 1 93 ? -8.322 7.795 21.342 1.00 92.81 93 LEU A CA 1
ATOM 717 C C . LEU A 1 93 ? -7.052 7.026 20.967 1.00 92.81 93 LEU A C 1
ATOM 719 O O . LEU A 1 93 ? -6.675 6.080 21.654 1.00 92.81 93 LEU A O 1
ATOM 723 N N . PHE A 1 94 ? -6.375 7.471 19.910 1.00 91.25 94 PHE A N 1
ATOM 724 C CA . PHE A 1 94 ? -5.037 7.001 19.556 1.00 91.25 94 PHE A CA 1
ATOM 725 C C . PHE A 1 94 ? -4.016 7.715 20.445 1.00 91.25 94 PHE A C 1
ATOM 727 O O . PHE A 1 94 ? -3.803 8.918 20.313 1.00 91.25 94 PHE A O 1
ATOM 734 N N . ASN A 1 95 ? -3.444 6.991 21.406 1.00 84.44 95 ASN A N 1
ATOM 735 C CA . ASN A 1 95 ? -2.457 7.532 22.338 1.00 84.44 95 ASN A CA 1
ATOM 736 C C . ASN A 1 95 ? -1.035 7.188 21.872 1.00 84.44 95 ASN A C 1
ATOM 738 O O . ASN A 1 95 ? -0.380 6.319 22.449 1.00 84.44 95 ASN A O 1
ATOM 742 N N . ASP A 1 96 ? -0.588 7.824 20.791 1.00 83.62 96 ASP A N 1
ATOM 743 C CA . ASP A 1 96 ? 0.726 7.609 20.190 1.00 83.62 96 ASP A CA 1
ATOM 744 C C . ASP A 1 96 ? 1.456 8.922 19.862 1.00 83.62 96 ASP A C 1
ATOM 746 O O . ASP A 1 96 ? 0.892 10.018 19.851 1.00 83.62 96 ASP A O 1
ATOM 750 N N . LEU A 1 97 ? 2.765 8.808 19.629 1.00 71.75 97 LEU A N 1
ATOM 751 C CA . LEU A 1 97 ? 3.538 9.874 19.006 1.00 71.75 97 LEU A CA 1
ATOM 752 C C . LEU A 1 97 ? 3.271 9.781 17.505 1.00 71.75 97 LEU A C 1
ATOM 754 O O . LEU A 1 97 ? 3.745 8.855 16.853 1.00 71.75 97 LEU A O 1
ATOM 758 N N . SER A 1 98 ? 2.495 10.722 16.975 1.00 69.94 98 SER A N 1
ATOM 759 C CA . SER A 1 98 ? 2.085 10.732 15.571 1.00 69.94 98 SER A CA 1
ATOM 760 C C . SER A 1 98 ? 2.633 11.959 14.850 1.00 69.94 98 SER A C 1
ATOM 762 O O . SER A 1 98 ? 2.351 13.091 15.236 1.00 69.94 98 SER A O 1
ATOM 764 N N . GLY A 1 99 ? 3.406 11.736 13.782 1.00 78.31 99 GLY A N 1
ATOM 765 C CA . GLY A 1 99 ? 3.773 12.780 12.818 1.00 78.31 99 GLY A CA 1
ATOM 766 C C . GLY A 1 99 ? 2.825 12.801 11.617 1.00 78.31 99 GLY A C 1
ATOM 767 O O . GLY A 1 99 ? 2.390 13.861 11.177 1.00 78.31 99 GLY A O 1
ATOM 768 N N . SER A 1 100 ? 2.461 11.620 11.120 1.00 89.00 100 SER A N 1
ATOM 769 C CA . SER A 1 100 ? 1.480 11.438 10.048 1.00 89.00 100 SER A CA 1
ATOM 770 C C . SER A 1 100 ? 0.558 10.262 10.334 1.00 89.00 100 SER A C 1
ATOM 772 O O . SER A 1 100 ? 0.968 9.289 10.966 1.00 89.00 100 SER A O 1
ATOM 774 N N . VAL A 1 101 ? -0.671 10.348 9.820 1.00 93.19 101 VAL A N 1
ATOM 775 C CA . VAL A 1 101 ? -1.711 9.321 9.951 1.00 93.19 101 VAL A CA 1
ATOM 776 C C . VAL A 1 101 ? -2.214 8.948 8.560 1.00 93.19 101 VAL A C 1
ATOM 778 O O . VAL A 1 101 ? -2.566 9.822 7.771 1.00 93.19 101 VAL A O 1
ATOM 781 N N . SER A 1 102 ? -2.254 7.651 8.265 1.00 95.38 102 SER A N 1
ATOM 782 C CA . SER A 1 102 ? -2.848 7.077 7.057 1.00 95.38 102 SER A CA 1
ATOM 783 C C . SER A 1 102 ? -3.988 6.144 7.441 1.00 95.38 102 SER A C 1
ATOM 785 O O . SER A 1 102 ? -3.836 5.315 8.334 1.00 95.38 102 SER A O 1
ATOM 787 N N . LEU A 1 103 ? -5.124 6.268 6.759 1.00 96.69 103 LEU A N 1
ATOM 788 C CA . LEU A 1 103 ? -6.299 5.421 6.956 1.00 96.69 103 LEU A CA 1
ATOM 789 C C . LEU A 1 103 ? -6.626 4.694 5.657 1.00 96.69 103 LEU A C 1
ATOM 791 O O . LEU A 1 103 ? -6.629 5.311 4.592 1.00 96.69 103 LEU A O 1
ATOM 795 N N . ALA A 1 104 ? -6.937 3.406 5.753 1.00 97.75 104 ALA A N 1
ATOM 796 C CA . ALA A 1 104 ? -7.333 2.598 4.610 1.00 97.75 104 ALA A CA 1
ATOM 797 C C . ALA A 1 104 ? -8.461 1.629 4.979 1.00 97.75 104 ALA A C 1
ATOM 799 O O . ALA A 1 104 ? -8.381 0.920 5.981 1.00 97.75 104 ALA A O 1
ATOM 800 N N . TRP A 1 105 ? -9.501 1.594 4.148 1.00 97.94 105 TRP A N 1
ATOM 801 C CA . TRP A 1 105 ? -10.538 0.564 4.198 1.00 97.94 105 TRP A CA 1
ATOM 802 C C . TRP A 1 105 ? -10.029 -0.707 3.527 1.00 97.94 105 TRP A C 1
ATOM 804 O O . TRP A 1 105 ? -9.344 -0.620 2.508 1.00 97.94 105 TRP A O 1
ATOM 814 N N . VAL A 1 106 ? -10.373 -1.875 4.072 1.00 97.62 106 VAL A N 1
ATOM 815 C CA . VAL A 1 106 ? -9.953 -3.169 3.514 1.00 97.62 106 VAL A CA 1
ATOM 816 C C . VAL A 1 106 ? -11.181 -4.001 3.156 1.00 97.62 106 VAL A C 1
ATOM 818 O O . VAL A 1 106 ? -11.773 -4.661 4.011 1.00 97.62 106 VAL A O 1
ATOM 821 N N . GLY A 1 107 ? -11.552 -3.971 1.878 1.00 94.38 107 GLY A N 1
ATOM 822 C CA . GLY A 1 107 ? -12.758 -4.616 1.359 1.00 94.38 107 GLY A CA 1
ATOM 823 C C . GLY A 1 107 ? -14.050 -3.835 1.631 1.00 94.38 107 GLY A C 1
ATOM 824 O O . GLY A 1 107 ? -14.151 -3.028 2.554 1.00 94.38 107 GLY A O 1
ATOM 825 N N . ASP A 1 108 ? -15.046 -4.091 0.797 1.00 95.00 108 ASP A N 1
ATOM 826 C CA . ASP A 1 108 ? -16.411 -3.593 0.888 1.00 95.00 108 ASP A CA 1
ATOM 827 C C . ASP A 1 108 ? -17.271 -4.470 1.814 1.00 95.00 108 ASP A C 1
ATOM 829 O O . ASP A 1 108 ? -17.181 -5.699 1.809 1.00 95.00 108 ASP A O 1
ATOM 833 N N . GLY A 1 109 ? -18.103 -3.834 2.640 1.00 95.38 109 GLY A N 1
ATOM 834 C CA . GLY A 1 109 ? -18.987 -4.505 3.604 1.00 95.38 109 GLY A CA 1
ATOM 835 C C . GLY A 1 109 ? -18.295 -5.191 4.794 1.00 95.38 109 GLY A C 1
ATOM 836 O O . GLY A 1 109 ? -18.980 -5.699 5.682 1.00 95.38 109 GLY A O 1
ATOM 837 N N . THR A 1 110 ? -16.962 -5.187 4.861 1.00 96.94 110 THR A N 1
ATOM 838 C CA . THR A 1 110 ? -16.189 -5.864 5.920 1.00 96.94 110 THR A CA 1
ATOM 839 C C . THR A 1 110 ? -16.152 -5.080 7.232 1.00 96.94 110 THR A C 1
ATOM 841 O O . THR A 1 110 ? -15.946 -5.659 8.295 1.00 96.94 110 THR A O 1
ATOM 844 N N . GLY A 1 111 ? -16.309 -3.753 7.164 1.00 96.62 111 GLY A N 1
ATOM 845 C CA . GLY A 1 111 ? -16.100 -2.853 8.299 1.00 96.62 111 GLY A CA 1
ATOM 846 C C . GLY A 1 111 ? -14.638 -2.721 8.735 1.00 96.62 111 GLY A C 1
ATOM 847 O O . GLY A 1 111 ? -14.382 -2.125 9.786 1.00 96.62 111 GLY A O 1
ATOM 848 N N . VAL A 1 112 ? -13.691 -3.265 7.961 1.00 98.44 112 VAL A N 1
ATOM 849 C CA . VAL A 1 112 ? -12.272 -3.276 8.318 1.00 98.44 112 VAL A CA 1
ATOM 850 C C . VAL A 1 112 ? -11.601 -1.961 7.937 1.00 98.44 112 VAL A C 1
ATOM 852 O O . VAL A 1 112 ? -11.642 -1.539 6.780 1.00 98.44 112 VAL A O 1
ATOM 855 N N . ILE A 1 113 ? -10.938 -1.338 8.914 1.00 98.38 113 ILE A N 1
ATOM 856 C CA . ILE A 1 113 ? -10.129 -0.127 8.725 1.00 98.38 113 ILE A CA 1
ATOM 857 C C . ILE A 1 113 ? -8.750 -0.355 9.330 1.00 98.38 113 ILE A C 1
ATOM 859 O O . ILE A 1 113 ? -8.642 -0.741 10.495 1.00 98.38 113 ILE A O 1
ATOM 863 N N . LEU A 1 114 ? -7.705 -0.057 8.567 1.00 98.38 114 LEU A N 1
ATOM 864 C CA . LEU A 1 114 ? -6.343 0.064 9.070 1.00 98.38 114 LEU A CA 1
ATOM 865 C C . LEU A 1 114 ? -6.002 1.538 9.277 1.00 98.38 114 LEU A C 1
ATOM 867 O O . LEU A 1 114 ? -6.206 2.355 8.379 1.00 98.38 114 LEU A O 1
ATOM 871 N N . ALA A 1 115 ? -5.472 1.865 10.452 1.00 96.94 115 ALA A N 1
ATOM 872 C CA . ALA A 1 115 ? -4.897 3.168 10.751 1.00 96.94 115 ALA A CA 1
ATOM 873 C C . ALA A 1 115 ? -3.404 2.995 11.029 1.00 96.94 115 ALA A C 1
ATOM 875 O O . ALA A 1 115 ? -3.018 2.316 11.977 1.00 96.94 115 ALA A O 1
ATOM 876 N N . LEU A 1 116 ? -2.567 3.590 10.189 1.00 96.31 116 LEU A N 1
ATOM 877 C CA . LEU A 1 116 ? -1.119 3.593 10.335 1.00 96.31 116 LEU A CA 1
ATOM 878 C C . LEU A 1 116 ? -0.685 4.980 10.787 1.00 96.31 116 LEU A C 1
ATOM 880 O O . LEU A 1 116 ? -0.932 5.964 10.088 1.00 96.31 116 LEU A O 1
ATOM 884 N N . THR A 1 117 ? 0.002 5.054 11.916 1.00 94.38 117 THR A N 1
ATOM 885 C CA . THR A 1 117 ? 0.673 6.273 12.350 1.00 94.38 117 THR A CA 1
ATOM 886 C C . THR A 1 117 ? 2.174 6.084 12.267 1.00 94.38 117 THR A C 1
ATOM 888 O O . THR A 1 117 ? 2.710 5.003 12.521 1.00 94.38 117 THR A O 1
ATOM 891 N N . THR A 1 118 ? 2.867 7.130 11.839 1.00 91.94 118 THR A N 1
ATOM 892 C CA . THR A 1 118 ? 4.323 7.113 11.721 1.00 91.94 118 THR A CA 1
ATOM 893 C C . THR A 1 118 ? 4.887 8.392 12.302 1.00 91.94 118 THR A C 1
ATOM 895 O O . THR A 1 118 ? 4.375 9.490 12.060 1.00 91.94 118 THR A O 1
ATOM 898 N N . PHE A 1 119 ? 5.969 8.257 13.049 1.00 88.00 119 PHE A N 1
ATOM 899 C CA . PHE A 1 119 ? 6.688 9.367 13.638 1.00 88.00 119 PHE A CA 1
ATOM 900 C C . PHE A 1 119 ? 8.176 9.161 13.430 1.00 88.00 119 PHE A C 1
ATOM 902 O O . PHE A 1 119 ? 8.707 8.078 13.664 1.00 88.00 119 PHE A O 1
ATOM 909 N N . GLN A 1 120 ? 8.844 10.210 12.971 1.00 81.50 120 GLN A N 1
ATOM 910 C CA . GLN A 1 120 ? 10.274 10.201 12.736 1.00 81.50 120 GLN A CA 1
ATOM 911 C C . GLN A 1 120 ? 10.872 11.433 13.397 1.00 81.50 120 GLN A C 1
ATOM 913 O O . GLN A 1 120 ? 10.454 12.558 13.123 1.00 81.50 120 GLN A O 1
ATOM 918 N N . VAL A 1 121 ? 11.867 11.219 14.255 1.00 73.50 121 VAL A N 1
ATOM 919 C CA . VAL A 1 121 ? 12.627 12.321 14.845 1.00 73.50 121 VAL A CA 1
ATOM 920 C C . VAL A 1 121 ? 13.824 12.608 13.944 1.00 73.50 121 VAL A C 1
ATOM 922 O O . VAL A 1 121 ? 14.616 11.697 13.683 1.00 73.50 121 VAL A O 1
ATOM 925 N N . PRO A 1 122 ? 14.009 13.853 13.474 1.00 63.84 122 PRO A N 1
ATOM 926 C CA . PRO A 1 122 ? 15.228 14.246 12.789 1.00 63.84 122 PRO A CA 1
ATOM 927 C C . PRO A 1 122 ? 16.340 14.427 13.830 1.00 63.84 122 PRO A C 1
ATOM 929 O O . PRO A 1 122 ? 16.666 15.545 14.220 1.00 63.84 122 PRO A O 1
ATOM 932 N N . PHE A 1 123 ? 16.908 13.327 14.326 1.00 58.97 123 PHE A N 1
ATOM 933 C CA . PHE A 1 123 ? 18.105 13.397 15.157 1.00 58.97 123 PHE A CA 1
ATOM 934 C C . PHE A 1 123 ? 19.342 13.290 14.263 1.00 58.97 123 PHE A C 1
ATOM 936 O O . PHE A 1 123 ? 19.461 12.363 13.459 1.00 58.97 123 PHE A O 1
ATOM 943 N N . PHE A 1 124 ? 20.252 14.262 14.372 1.00 54.41 124 PHE A N 1
ATOM 944 C CA . PHE A 1 124 ? 21.503 14.296 13.612 1.00 54.41 124 PHE A CA 1
ATOM 945 C C . PHE A 1 124 ? 22.230 12.941 13.748 1.00 54.41 124 PHE A C 1
ATOM 947 O O . PHE A 1 124 ? 22.655 12.571 14.837 1.00 54.41 124 PHE A O 1
ATOM 954 N N . MET A 1 125 ? 22.342 12.218 12.625 1.00 53.56 125 MET A N 1
ATOM 955 C CA . MET A 1 125 ? 22.960 10.889 12.434 1.00 53.56 125 MET A CA 1
ATOM 956 C C . MET A 1 125 ? 22.172 9.623 12.835 1.00 53.56 125 MET A C 1
ATOM 958 O O . MET A 1 125 ? 22.641 8.537 12.503 1.00 53.56 125 MET A O 1
ATOM 962 N N . LEU A 1 126 ? 20.970 9.695 13.426 1.00 56.94 126 LEU A N 1
ATOM 963 C CA . LEU A 1 126 ? 20.154 8.498 13.710 1.00 56.94 126 LEU A CA 1
ATOM 964 C C . LEU A 1 126 ? 18.697 8.688 13.273 1.00 56.94 126 LEU A C 1
ATOM 966 O O . LEU A 1 126 ? 17.976 9.534 13.799 1.00 56.94 126 LEU A O 1
ATOM 970 N N . ARG A 1 127 ? 18.239 7.859 12.325 1.00 62.34 127 ARG A N 1
ATOM 971 C CA . ARG A 1 127 ? 16.820 7.771 11.948 1.00 62.34 127 ARG A CA 1
ATOM 972 C C . ARG A 1 127 ? 16.084 6.917 12.978 1.00 62.34 127 ARG A C 1
ATOM 974 O O . ARG A 1 127 ? 15.945 5.712 12.804 1.00 62.34 127 ARG A O 1
ATOM 981 N N . LEU A 1 128 ? 15.636 7.543 14.064 1.00 70.69 128 LEU A N 1
ATOM 982 C CA . LEU A 1 128 ? 14.703 6.914 14.996 1.00 70.69 128 LEU A CA 1
ATOM 983 C C . LEU A 1 128 ? 13.283 7.152 14.483 1.00 70.69 128 LEU A C 1
ATOM 985 O O . LEU A 1 128 ? 12.756 8.266 14.549 1.00 70.69 128 LEU A O 1
ATOM 989 N N . GLY A 1 129 ? 12.709 6.099 13.910 1.00 78.94 129 GLY A N 1
ATOM 990 C CA . GLY A 1 129 ? 11.335 6.058 13.438 1.00 78.94 129 GLY A CA 1
ATOM 991 C C . GLY A 1 129 ? 10.516 5.079 14.268 1.00 78.94 129 GLY A C 1
ATOM 992 O O . GLY A 1 129 ? 11.005 4.016 14.646 1.00 78.94 129 GLY A O 1
ATOM 993 N N . GLN A 1 130 ? 9.270 5.434 14.551 1.00 86.94 130 GLN A N 1
ATOM 994 C CA . GLN A 1 130 ? 8.281 4.531 15.124 1.00 86.94 130 GLN A CA 1
ATOM 995 C C . GLN A 1 130 ? 7.046 4.512 14.235 1.00 86.94 130 GLN A C 1
ATOM 997 O O . GLN A 1 130 ? 6.628 5.543 13.705 1.00 86.94 130 GLN A O 1
ATOM 1002 N N . SER A 1 131 ? 6.467 3.327 14.089 1.00 92.75 131 SER A N 1
ATOM 1003 C CA . SER A 1 131 ? 5.181 3.140 13.432 1.00 92.75 131 SER A CA 1
ATOM 1004 C C . SER A 1 131 ? 4.241 2.402 14.368 1.00 92.75 131 SER A C 1
ATOM 1006 O O . SER A 1 131 ? 4.662 1.471 15.059 1.00 92.75 131 SER A O 1
ATOM 1008 N N . LYS A 1 132 ? 2.975 2.812 14.382 1.00 95.12 132 LYS A N 1
ATOM 1009 C CA . LYS A 1 132 ? 1.890 2.073 15.021 1.00 95.12 132 LYS A CA 1
ATOM 1010 C C . LYS A 1 132 ? 0.853 1.701 13.981 1.00 95.12 132 LYS A C 1
ATOM 1012 O O . LYS A 1 132 ? 0.457 2.531 13.167 1.00 95.12 132 LYS A O 1
ATOM 1017 N N . LEU A 1 133 ? 0.424 0.447 14.012 1.00 96.75 133 LEU A N 1
ATOM 1018 C CA . LEU A 1 133 ? -0.638 -0.058 13.159 1.00 96.75 133 LEU A CA 1
ATOM 1019 C C . LEU A 1 133 ? -1.824 -0.433 14.034 1.00 96.75 133 LEU A C 1
ATOM 1021 O O . LEU A 1 133 ? -1.711 -1.268 14.928 1.00 96.75 133 LEU A O 1
ATOM 1025 N N . TYR A 1 134 ? -2.966 0.166 13.741 1.00 97.50 134 TYR A N 1
ATOM 1026 C CA . TYR A 1 134 ? -4.227 -0.122 14.389 1.00 97.50 134 TYR A CA 1
ATOM 1027 C C . TYR A 1 134 ? -5.201 -0.731 13.397 1.00 97.50 134 TYR A C 1
ATOM 1029 O O . TYR A 1 134 ? -5.229 -0.357 12.224 1.00 97.50 134 TYR A O 1
ATOM 1037 N N . ARG A 1 135 ? -6.050 -1.628 13.888 1.00 98.31 135 ARG A N 1
ATOM 1038 C CA . ARG A 1 135 ? -7.071 -2.292 13.086 1.00 98.31 135 ARG A CA 1
ATOM 1039 C C . ARG A 1 135 ? -8.438 -2.209 13.749 1.00 98.31 135 ARG A C 1
ATOM 1041 O O . ARG A 1 135 ? -8.579 -2.488 14.936 1.00 98.31 135 ARG A O 1
ATOM 1048 N N . SER A 1 136 ? -9.442 -1.836 12.969 1.00 98.50 136 SER A N 1
ATOM 1049 C CA . SER A 1 136 ? -10.859 -1.906 13.324 1.00 98.50 136 SER A CA 1
ATOM 1050 C C . SER A 1 136 ? -11.547 -2.969 12.473 1.00 98.50 136 SER A C 1
ATOM 1052 O O . SER A 1 136 ? -11.148 -3.176 11.333 1.00 98.50 136 SER A O 1
ATOM 1054 N N . GLU A 1 137 ? -12.585 -3.610 13.011 1.00 97.81 137 GLU A N 1
ATOM 1055 C CA . GLU A 1 137 ? -13.494 -4.525 12.290 1.00 97.81 137 GLU A CA 1
ATOM 1056 C C . GLU A 1 137 ? -14.957 -4.061 12.361 1.00 97.81 137 GLU A C 1
ATOM 1058 O O . GLU A 1 137 ? -15.880 -4.789 12.011 1.00 97.81 137 GLU A O 1
ATOM 1063 N N . ASN A 1 138 ? -15.197 -2.860 12.887 1.00 97.75 138 ASN A N 1
ATOM 1064 C CA . ASN A 1 138 ? -16.536 -2.354 13.165 1.00 97.75 138 ASN A CA 1
ATOM 1065 C C . ASN A 1 138 ? -16.710 -0.917 12.675 1.00 97.75 138 ASN A C 1
ATOM 1067 O O . ASN A 1 138 ? -17.310 -0.091 13.363 1.00 97.75 138 ASN A O 1
ATOM 1071 N N . TYR A 1 139 ? -16.198 -0.634 11.474 1.00 97.88 139 TYR A N 1
ATOM 1072 C CA . TYR A 1 139 ? -16.313 0.663 10.802 1.00 97.88 139 TYR A CA 1
ATOM 1073 C C . TYR A 1 139 ? -15.677 1.811 11.605 1.00 97.88 139 TYR A C 1
ATOM 1075 O O . TYR A 1 139 ? -16.149 2.945 11.570 1.00 97.88 139 TYR A O 1
ATOM 1083 N N . GLY A 1 140 ? -14.605 1.521 12.350 1.00 97.44 140 GLY A N 1
ATOM 1084 C CA . GLY A 1 140 ? -13.841 2.522 13.095 1.00 97.44 140 GLY A CA 1
ATOM 1085 C C . GLY A 1 140 ? -14.409 2.884 14.465 1.00 97.44 140 GLY A C 1
ATOM 1086 O O . GLY A 1 140 ? -13.911 3.815 15.092 1.00 97.44 140 GLY A O 1
ATOM 1087 N N . LYS A 1 141 ? -15.421 2.162 14.966 1.00 97.38 141 LYS A N 1
ATOM 1088 C CA . LYS A 1 141 ? -15.958 2.402 16.318 1.00 97.38 141 LYS A CA 1
ATOM 1089 C C . LYS A 1 141 ? -14.928 2.091 17.402 1.00 97.38 141 LYS A C 1
ATOM 1091 O O . LYS A 1 141 ? -14.836 2.807 18.394 1.00 97.38 141 LYS A O 1
ATOM 1096 N N . THR A 1 142 ? -14.158 1.023 17.213 1.00 97.38 142 THR A N 1
ATOM 1097 C CA . THR A 1 142 ? -13.048 0.638 18.091 1.00 97.38 142 THR A CA 1
ATOM 1098 C C . THR A 1 142 ? -11.859 0.177 17.267 1.00 97.38 142 THR A C 1
ATOM 1100 O O . THR A 1 142 ? -12.042 -0.441 16.215 1.00 97.38 142 THR A O 1
ATOM 1103 N N . PHE A 1 143 ? -10.655 0.397 17.787 1.00 97.69 143 PHE A N 1
ATOM 1104 C CA . PHE A 1 143 ? -9.414 -0.064 17.180 1.00 97.69 143 PHE A CA 1
ATOM 1105 C C . PHE A 1 143 ? -8.597 -0.914 18.156 1.00 97.69 143 PHE A C 1
ATOM 1107 O O . PHE A 1 143 ? -8.644 -0.725 19.373 1.00 97.69 143 PHE A O 1
ATOM 1114 N N . GLN A 1 144 ? -7.833 -1.845 17.601 1.00 97.31 144 GLN A N 1
ATOM 1115 C CA . GLN A 1 144 ? -6.860 -2.667 18.309 1.00 97.31 144 GLN A CA 1
ATOM 1116 C C . GLN A 1 144 ? -5.462 -2.311 17.804 1.00 97.31 144 GLN A C 1
ATOM 1118 O O . GLN A 1 144 ? -5.271 -2.210 16.594 1.00 97.31 144 GLN A O 1
ATOM 1123 N N . ASP A 1 145 ? -4.501 -2.110 18.710 1.00 97.00 145 ASP A N 1
ATOM 1124 C CA . ASP A 1 145 ? -3.086 -1.968 18.343 1.00 97.00 145 ASP A CA 1
ATOM 1125 C C . ASP A 1 145 ? -2.561 -3.342 17.905 1.00 97.00 145 ASP A C 1
ATOM 1127 O O . ASP A 1 145 ? -2.468 -4.270 18.708 1.00 97.00 145 ASP A O 1
ATOM 1131 N N . VAL A 1 146 ? -2.245 -3.462 16.619 1.00 97.50 146 VAL A N 1
ATOM 1132 C CA . VAL A 1 146 ? -1.726 -4.673 15.974 1.00 97.50 146 VAL A CA 1
ATOM 1133 C C . VAL A 1 146 ? -0.289 -4.472 15.481 1.00 97.50 146 VAL A C 1
ATOM 1135 O O . VAL A 1 146 ? 0.193 -5.196 14.614 1.00 97.50 146 VAL A O 1
ATOM 1138 N N . THR A 1 147 ? 0.433 -3.499 16.044 1.00 96.38 147 THR A N 1
ATOM 1139 C CA . THR A 1 147 ? 1.816 -3.165 15.655 1.00 96.38 147 THR A CA 1
ATOM 1140 C C . THR A 1 147 ? 2.781 -4.347 15.800 1.00 96.38 147 THR A C 1
ATOM 1142 O O . THR A 1 147 ? 3.774 -4.440 15.077 1.00 96.38 147 THR A O 1
ATOM 1145 N N . SER A 1 148 ? 2.500 -5.281 16.711 1.00 96.38 148 SER A N 1
ATOM 1146 C CA . SER A 1 148 ? 3.297 -6.501 16.867 1.00 96.38 148 SER A CA 1
ATOM 1147 C C . SER A 1 148 ? 3.274 -7.393 15.622 1.00 96.38 148 SER A C 1
ATOM 1149 O O . SER A 1 148 ? 4.259 -8.079 15.372 1.00 96.38 148 SER A O 1
ATOM 1151 N N . LEU A 1 149 ? 2.214 -7.347 14.802 1.00 97.44 149 LEU A N 1
ATOM 1152 C CA . LEU A 1 149 ? 2.120 -8.134 13.564 1.00 97.44 149 LEU A CA 1
ATOM 1153 C C . LEU A 1 149 ? 3.136 -7.696 12.503 1.00 97.44 149 LEU A C 1
ATOM 1155 O O . LEU A 1 149 ? 3.513 -8.487 11.646 1.00 97.44 149 LEU A O 1
ATOM 1159 N N . ILE A 1 150 ? 3.609 -6.451 12.578 1.00 95.88 150 ILE A N 1
ATOM 1160 C CA . ILE A 1 150 ? 4.667 -5.918 11.710 1.00 95.88 150 ILE A CA 1
ATOM 1161 C C . ILE A 1 150 ? 6.027 -5.873 12.420 1.00 95.88 150 ILE A C 1
ATOM 1163 O O . ILE A 1 150 ? 6.916 -5.114 12.030 1.00 95.88 150 ILE A O 1
ATOM 1167 N N . ASN A 1 151 ? 6.200 -6.653 13.493 1.00 93.50 151 ASN A N 1
ATOM 1168 C CA . ASN A 1 151 ? 7.417 -6.710 14.311 1.00 93.50 151 ASN A CA 1
ATOM 1169 C C . ASN A 1 151 ? 7.921 -5.328 14.763 1.00 93.50 151 ASN A C 1
ATOM 1171 O O . ASN A 1 151 ? 9.127 -5.107 14.842 1.00 93.50 151 ASN A O 1
ATOM 1175 N N . ASN A 1 152 ? 7.011 -4.373 14.997 1.00 91.81 152 ASN A N 1
ATOM 1176 C CA . ASN A 1 152 ? 7.357 -2.989 15.346 1.00 91.81 152 ASN A CA 1
ATOM 1177 C C . ASN A 1 152 ? 8.286 -2.298 14.326 1.00 91.81 152 ASN A C 1
ATOM 1179 O O . ASN A 1 152 ? 9.023 -1.374 14.673 1.00 91.81 152 ASN A O 1
ATOM 1183 N N . THR A 1 153 ? 8.245 -2.738 13.067 1.00 92.00 153 THR A N 1
ATOM 1184 C CA . THR A 1 153 ? 9.070 -2.195 11.987 1.00 92.00 153 THR A CA 1
ATOM 1185 C C . THR A 1 153 ? 8.592 -0.802 11.601 1.00 92.00 153 THR A C 1
ATOM 1187 O O . THR A 1 153 ? 7.391 -0.536 11.545 1.00 92.00 153 THR A O 1
ATOM 1190 N N . PHE A 1 154 ? 9.536 0.088 11.294 1.00 92.44 154 PHE A N 1
ATOM 1191 C CA . PHE A 1 154 ? 9.210 1.398 10.752 1.00 92.44 154 PHE A CA 1
ATOM 1192 C C . PHE A 1 154 ? 8.688 1.270 9.314 1.00 92.44 154 PHE A C 1
ATOM 1194 O O . PHE A 1 154 ? 9.396 0.797 8.421 1.00 92.44 154 PHE A O 1
ATOM 1201 N N . ILE A 1 155 ? 7.446 1.700 9.105 1.00 94.38 155 ILE A N 1
ATOM 1202 C CA . ILE A 1 155 ? 6.764 1.742 7.812 1.00 94.38 155 ILE A CA 1
ATOM 1203 C C . ILE A 1 155 ? 6.968 3.121 7.183 1.00 94.38 155 ILE A C 1
ATOM 1205 O O . ILE A 1 155 ? 6.784 4.153 7.828 1.00 94.38 155 ILE A O 1
ATOM 1209 N N . ARG A 1 156 ? 7.329 3.126 5.902 1.00 92.69 156 ARG A N 1
ATOM 1210 C CA . ARG A 1 156 ? 7.547 4.326 5.092 1.00 92.69 156 ARG A CA 1
ATOM 1211 C C . ARG A 1 156 ? 6.204 4.915 4.663 1.00 92.69 156 ARG A C 1
ATOM 1213 O O . ARG A 1 156 ? 5.505 4.340 3.826 1.00 92.69 156 ARG A O 1
ATOM 1220 N N . SER A 1 157 ? 5.830 6.052 5.245 1.00 91.25 157 SER A N 1
ATOM 1221 C CA . SER A 1 157 ? 4.530 6.684 4.993 1.00 91.25 157 SER A CA 1
ATOM 1222 C C . SER A 1 157 ? 4.370 7.181 3.556 1.00 91.25 157 SER A C 1
ATOM 1224 O O . SER A 1 157 ? 3.244 7.245 3.068 1.00 91.25 157 SER A O 1
ATOM 1226 N N . GLU A 1 158 ? 5.466 7.439 2.835 1.00 92.44 158 GLU A N 1
ATOM 1227 C CA . GLU A 1 158 ? 5.442 7.819 1.418 1.00 92.44 158 GLU A CA 1
ATOM 1228 C C . GLU A 1 158 ? 4.863 6.736 0.494 1.00 92.44 158 GLU A C 1
ATOM 1230 O O . GLU A 1 158 ? 4.350 7.057 -0.578 1.00 92.44 158 GLU A O 1
ATOM 1235 N N . PHE A 1 159 ? 4.898 5.464 0.905 1.00 95.06 159 PHE A N 1
ATOM 1236 C CA . PHE A 1 159 ? 4.284 4.366 0.156 1.00 95.06 159 PHE A CA 1
ATOM 1237 C C . PHE A 1 159 ? 2.848 4.073 0.599 1.00 95.06 159 PHE A C 1
ATOM 1239 O O . PHE A 1 159 ? 2.167 3.291 -0.060 1.00 95.06 159 PHE A O 1
ATOM 1246 N N . GLY A 1 160 ? 2.370 4.694 1.682 1.00 94.50 160 GLY A N 1
ATOM 1247 C CA . GLY A 1 160 ? 1.026 4.496 2.221 1.00 94.50 160 GLY A CA 1
ATOM 1248 C C . GLY A 1 160 ? 0.700 3.036 2.566 1.00 94.50 160 GLY A C 1
ATOM 1249 O O . GLY A 1 160 ? 1.578 2.226 2.860 1.00 94.50 160 GLY A O 1
ATOM 1250 N N . ILE A 1 161 ? -0.594 2.709 2.524 1.00 97.88 161 ILE A N 1
ATOM 1251 C CA . ILE A 1 161 ? -1.117 1.349 2.701 1.00 97.88 161 ILE A CA 1
ATOM 1252 C C . ILE A 1 161 ? -1.632 0.877 1.339 1.00 97.88 161 ILE A C 1
ATOM 1254 O O . ILE A 1 161 ? -2.585 1.448 0.807 1.00 97.88 161 ILE A O 1
ATOM 1258 N N . ALA A 1 162 ? -0.999 -0.141 0.758 1.00 98.12 162 ALA A N 1
ATOM 1259 C CA . ALA A 1 162 ? -1.393 -0.677 -0.541 1.00 98.12 162 ALA A CA 1
ATOM 1260 C C . ALA A 1 162 ? -2.496 -1.731 -0.363 1.00 98.12 162 ALA A C 1
ATOM 1262 O O . ALA A 1 162 ? -2.232 -2.871 0.028 1.00 98.12 162 ALA A O 1
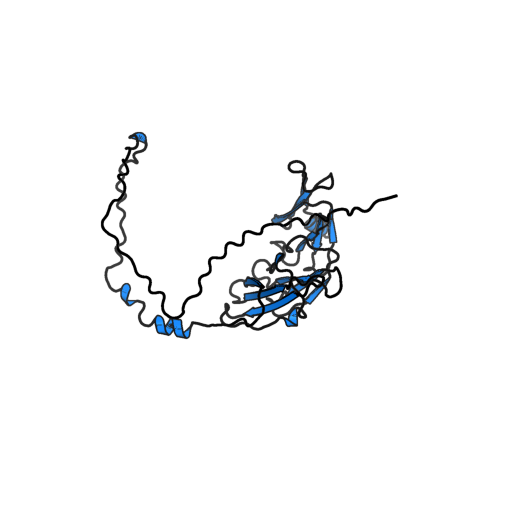ATOM 1263 N N . ILE A 1 163 ? -3.735 -1.338 -0.662 1.00 98.12 163 ILE A N 1
ATOM 1264 C CA . ILE A 1 163 ? -4.928 -2.189 -0.567 1.00 98.12 163 ILE A CA 1
ATOM 1265 C C . ILE A 1 163 ? -5.185 -2.901 -1.894 1.00 98.12 163 ILE A C 1
ATOM 1267 O O . ILE A 1 163 ? -5.162 -2.275 -2.956 1.00 98.12 163 ILE A O 1
ATOM 1271 N N . GLY A 1 164 ? -5.419 -4.209 -1.819 1.00 97.00 164 GLY A N 1
ATOM 1272 C CA . GLY A 1 164 ? -5.751 -5.040 -2.967 1.00 97.00 164 GLY A CA 1
ATOM 1273 C C . GLY A 1 164 ? -7.095 -4.668 -3.599 1.00 97.00 164 GLY A C 1
ATOM 1274 O O . GLY A 1 164 ? -7.953 -4.073 -2.944 1.00 97.00 164 GLY A O 1
ATOM 1275 N N . PRO A 1 165 ? -7.304 -5.013 -4.878 1.00 95.00 165 PRO A N 1
ATOM 1276 C CA . PRO A 1 165 ? -8.565 -4.752 -5.552 1.00 95.00 165 PRO A CA 1
ATOM 1277 C C . PRO A 1 165 ? -9.715 -5.550 -4.919 1.00 95.00 165 PRO A C 1
ATOM 1279 O O . PRO A 1 165 ? -9.520 -6.629 -4.342 1.00 95.00 165 PRO A O 1
ATOM 1282 N N . GLU A 1 166 ? -10.922 -5.005 -5.073 1.00 90.06 166 GLU A N 1
ATOM 1283 C CA . GLU A 1 166 ? -12.190 -5.619 -4.666 1.00 90.06 166 GLU A CA 1
ATOM 1284 C C . GLU A 1 166 ? -12.190 -6.077 -3.192 1.00 90.06 166 GLU A C 1
ATOM 1286 O O . GLU A 1 166 ? -11.841 -5.314 -2.293 1.00 90.06 166 GLU A O 1
ATOM 1291 N N . ASN A 1 167 ? -12.586 -7.327 -2.945 1.00 93.25 167 ASN A N 1
ATOM 1292 C CA . ASN A 1 167 ? -12.653 -7.957 -1.629 1.00 93.25 167 ASN A CA 1
ATOM 1293 C C . ASN A 1 167 ? -11.553 -9.000 -1.432 1.00 93.25 167 ASN A C 1
ATOM 1295 O O . ASN A 1 167 ? -11.725 -9.939 -0.660 1.00 93.25 167 ASN A O 1
ATOM 1299 N N . SER A 1 168 ? -10.414 -8.838 -2.111 1.00 95.00 168 SER A N 1
ATOM 1300 C CA . SER A 1 168 ? -9.283 -9.766 -1.980 1.00 95.00 168 SER A CA 1
ATOM 1301 C C . SER A 1 168 ? -8.718 -9.837 -0.555 1.00 95.00 168 SER A C 1
ATOM 1303 O O . SER A 1 168 ? -8.000 -10.776 -0.238 1.00 95.00 168 SER A O 1
ATOM 1305 N N . GLY A 1 169 ? -9.011 -8.846 0.297 1.00 96.19 169 GLY A N 1
ATOM 1306 C CA . GLY A 1 169 ? -8.507 -8.777 1.672 1.00 96.19 169 GLY A CA 1
ATOM 1307 C C . GLY A 1 169 ? -7.011 -8.489 1.758 1.00 96.19 169 GLY A C 1
ATOM 1308 O O . GLY A 1 169 ? -6.447 -8.516 2.852 1.00 96.19 169 GLY A O 1
ATOM 1309 N N . LYS A 1 170 ? -6.377 -8.190 0.618 1.00 98.38 170 LYS A N 1
ATOM 1310 C CA . LYS A 1 170 ? -4.934 -8.041 0.524 1.00 98.38 170 LYS A CA 1
ATOM 1311 C C . LYS A 1 170 ? -4.452 -6.673 0.963 1.00 98.38 170 LYS A C 1
ATOM 1313 O O . LYS A 1 170 ? -5.021 -5.645 0.590 1.00 98.38 170 LYS A O 1
ATOM 1318 N N . VAL A 1 171 ? -3.372 -6.666 1.731 1.00 98.56 171 VAL A N 1
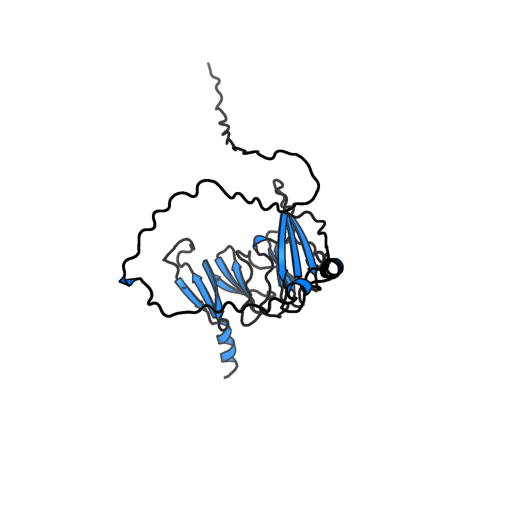ATOM 1319 C CA . VAL A 1 171 ? -2.727 -5.457 2.240 1.00 98.56 171 VAL A CA 1
ATOM 1320 C C . VAL A 1 171 ? -1.221 -5.610 2.114 1.00 98.56 171 VAL A C 1
ATOM 1322 O O . VAL A 1 171 ? -0.672 -6.639 2.499 1.00 98.56 171 VAL A O 1
ATOM 1325 N N . ILE A 1 172 ? -0.554 -4.568 1.624 1.00 98.69 172 ILE A N 1
ATOM 1326 C CA . ILE A 1 172 ? 0.904 -4.455 1.615 1.00 98.69 172 ILE A CA 1
ATOM 1327 C C . ILE A 1 172 ? 1.309 -3.187 2.376 1.00 98.69 172 ILE A C 1
ATOM 1329 O O . ILE A 1 172 ? 0.800 -2.094 2.109 1.00 98.69 172 ILE A O 1
ATOM 1333 N N . LEU A 1 173 ? 2.252 -3.336 3.306 1.00 98.38 173 LEU A N 1
ATOM 1334 C CA . LEU A 1 173 ? 2.944 -2.244 3.993 1.00 98.38 173 LEU A CA 1
ATOM 1335 C C . LEU A 1 173 ? 4.437 -2.335 3.678 1.00 98.38 173 LEU A C 1
ATOM 1337 O O . LEU A 1 173 ? 5.023 -3.407 3.802 1.00 98.38 173 LEU A O 1
ATOM 1341 N N . THR A 1 174 ? 5.070 -1.221 3.322 1.00 97.50 174 THR A N 1
ATOM 1342 C CA . THR A 1 174 ? 6.497 -1.199 2.969 1.00 97.50 174 THR A CA 1
ATOM 1343 C C . THR A 1 174 ? 7.308 -0.551 4.086 1.00 97.50 174 THR A C 1
ATOM 1345 O O . THR A 1 174 ? 7.079 0.607 4.435 1.00 97.50 174 THR A O 1
ATOM 1348 N N . GLY A 1 175 ? 8.268 -1.285 4.642 1.00 94.12 175 GLY A N 1
ATOM 1349 C CA . GLY A 1 175 ? 9.108 -0.839 5.753 1.00 94.12 175 GLY A CA 1
ATOM 1350 C C . GLY A 1 175 ? 10.604 -0.974 5.484 1.00 94.12 175 GLY A C 1
ATOM 1351 O O . GLY A 1 175 ? 11.035 -1.610 4.521 1.00 94.12 175 GLY A O 1
ATOM 1352 N N . GLU A 1 176 ? 11.400 -0.359 6.353 1.00 87.56 176 GLU A N 1
ATOM 1353 C CA . GLU A 1 176 ? 12.864 -0.472 6.340 1.00 87.56 176 GLU A CA 1
ATOM 1354 C C . GLU A 1 176 ? 13.332 -1.644 7.206 1.00 87.56 176 GLU A C 1
ATOM 1356 O O . GLU A 1 176 ? 12.809 -1.872 8.297 1.00 87.56 176 GLU A O 1
ATOM 1361 N N . VAL A 1 177 ? 14.360 -2.364 6.757 1.00 83.12 177 VAL A N 1
ATOM 1362 C CA . VAL A 1 177 ? 15.003 -3.401 7.571 1.00 83.12 177 VAL A CA 1
ATOM 1363 C C . VAL A 1 177 ? 15.891 -2.733 8.623 1.00 83.12 177 VAL A C 1
ATOM 1365 O O . VAL A 1 177 ? 16.796 -1.964 8.295 1.00 83.12 177 VAL A O 1
ATOM 1368 N N . SER A 1 178 ? 15.651 -3.024 9.903 1.00 70.62 178 SER A N 1
ATOM 1369 C CA . SER A 1 178 ? 16.450 -2.470 11.002 1.00 70.62 178 SER A CA 1
ATOM 1370 C C . SER A 1 178 ? 17.928 -2.860 10.872 1.00 70.62 178 SER A C 1
ATOM 1372 O O . SER A 1 178 ? 18.254 -4.033 10.724 1.00 70.62 178 SER A O 1
ATOM 1374 N N . GLY A 1 179 ? 18.830 -1.877 10.961 1.00 65.00 179 GLY A N 1
ATOM 1375 C CA . GLY A 1 179 ? 20.281 -2.111 10.962 1.00 65.00 179 GLY A CA 1
ATOM 1376 C C . GLY A 1 179 ? 20.935 -2.298 9.585 1.00 65.00 179 GLY A C 1
ATOM 1377 O O . GLY A 1 179 ? 22.121 -2.613 9.540 1.00 65.00 179 GLY A O 1
ATOM 1378 N N . GLY A 1 180 ? 20.215 -2.085 8.475 1.00 64.50 180 GLY A N 1
ATOM 1379 C CA . GLY A 1 180 ? 20.768 -2.198 7.119 1.00 64.50 180 GLY A CA 1
ATOM 1380 C C . GLY A 1 180 ? 20.133 -1.245 6.099 1.00 64.50 180 GLY A C 1
ATOM 1381 O O . GLY A 1 180 ? 19.272 -0.437 6.430 1.00 64.50 180 GLY A O 1
ATOM 1382 N N . HIS A 1 181 ? 20.560 -1.349 4.836 1.00 68.12 181 HIS A N 1
ATOM 1383 C CA . HIS A 1 181 ? 20.047 -0.558 3.701 1.00 68.12 181 HIS A CA 1
ATOM 1384 C C . HIS A 1 181 ? 18.906 -1.256 2.931 1.00 68.12 181 HIS A C 1
ATOM 1386 O O . HIS A 1 181 ? 18.658 -0.945 1.767 1.00 68.12 181 HIS A O 1
ATOM 1392 N N . GLY A 1 182 ? 18.239 -2.228 3.557 1.00 85.81 182 GLY A N 1
ATOM 1393 C CA . GLY A 1 182 ? 17.218 -3.059 2.921 1.00 85.81 182 GLY A CA 1
ATOM 1394 C C . GLY A 1 182 ? 15.800 -2.527 3.108 1.00 85.81 182 GLY A C 1
ATOM 1395 O O . GLY A 1 182 ? 15.488 -1.861 4.097 1.00 85.81 182 GLY A O 1
ATOM 1396 N N . PHE A 1 183 ? 14.927 -2.884 2.173 1.00 93.75 183 PHE A N 1
ATOM 1397 C CA . PHE A 1 183 ? 13.485 -2.706 2.301 1.00 93.75 183 PHE A CA 1
ATOM 1398 C C . PHE A 1 183 ? 12.816 -4.065 2.422 1.00 93.75 183 PHE A C 1
ATOM 1400 O O . PHE A 1 183 ? 13.297 -5.060 1.882 1.00 93.75 183 PHE A O 1
ATOM 1407 N N . ARG A 1 184 ? 11.681 -4.091 3.109 1.00 95.62 184 ARG A N 1
ATOM 1408 C CA . ARG A 1 184 ? 10.815 -5.261 3.181 1.00 95.62 184 ARG A CA 1
ATOM 1409 C C . ARG A 1 184 ? 9.364 -4.870 3.059 1.00 95.62 184 ARG A C 1
ATOM 1411 O O . ARG A 1 184 ? 8.984 -3.734 3.345 1.00 95.62 184 ARG A O 1
ATOM 1418 N N . ILE A 1 185 ? 8.560 -5.840 2.670 1.00 97.94 185 ILE A N 1
ATOM 1419 C CA . ILE A 1 185 ? 7.111 -5.721 2.665 1.00 97.94 185 ILE A CA 1
ATOM 1420 C C . ILE A 1 185 ? 6.522 -6.601 3.752 1.00 97.94 185 ILE A C 1
ATOM 1422 O O . ILE A 1 185 ? 7.005 -7.706 3.988 1.00 97.94 185 ILE A O 1
ATOM 1426 N N . PHE A 1 186 ? 5.475 -6.103 4.394 1.00 98.31 186 PHE A N 1
ATOM 1427 C CA . PHE A 1 186 ? 4.550 -6.898 5.185 1.00 98.31 186 PHE A CA 1
ATOM 1428 C C . PHE A 1 186 ? 3.301 -7.111 4.351 1.00 98.31 186 PHE A C 1
ATOM 1430 O O . PHE A 1 186 ? 2.703 -6.137 3.889 1.00 98.31 186 PHE A O 1
ATOM 1437 N N . VAL A 1 187 ? 2.928 -8.369 4.158 1.00 98.44 187 VAL A N 1
ATOM 1438 C CA . VAL A 1 187 ? 1.800 -8.760 3.318 1.00 98.44 187 VAL A CA 1
ATOM 1439 C C . VAL A 1 187 ? 0.764 -9.505 4.148 1.00 98.44 187 VAL A C 1
ATOM 1441 O O . VAL A 1 187 ? 1.102 -10.342 4.985 1.00 98.44 187 VAL A O 1
ATOM 1444 N N . SER A 1 188 ? -0.499 -9.173 3.926 1.00 98.50 188 SER A N 1
ATOM 1445 C CA . SER A 1 188 ? -1.665 -9.837 4.506 1.00 98.50 188 SER A CA 1
ATOM 1446 C C . SER A 1 188 ? -2.613 -10.195 3.374 1.00 98.50 188 SER A C 1
ATOM 1448 O O . SER A 1 188 ? -2.788 -9.395 2.458 1.00 98.50 188 SER A O 1
ATOM 1450 N N . ASP A 1 189 ? -3.220 -11.372 3.440 1.00 97.56 189 ASP A N 1
ATOM 1451 C CA . ASP A 1 189 ? -4.276 -11.861 2.550 1.00 97.56 189 ASP A CA 1
ATOM 1452 C C . ASP A 1 189 ? -5.586 -12.152 3.310 1.00 97.56 189 ASP A C 1
ATOM 1454 O O . ASP A 1 189 ? -6.512 -12.759 2.776 1.00 97.56 189 ASP A O 1
ATOM 1458 N N . ASP A 1 190 ? -5.685 -11.680 4.556 1.00 97.88 190 ASP A N 1
ATOM 1459 C CA . ASP A 1 190 ? -6.766 -11.984 5.494 1.00 97.88 190 ASP A CA 1
ATOM 1460 C C . ASP A 1 190 ? -7.375 -10.726 6.142 1.00 97.88 190 ASP A C 1
ATOM 1462 O O . ASP A 1 190 ? -7.829 -10.739 7.291 1.00 97.88 190 ASP A O 1
ATOM 1466 N N . PHE A 1 191 ? -7.438 -9.629 5.380 1.00 98.00 191 PHE A N 1
ATOM 1467 C CA . PHE A 1 191 ? -7.974 -8.332 5.808 1.00 98.00 191 PHE A CA 1
ATOM 1468 C C . PHE A 1 191 ? -7.174 -7.705 6.962 1.00 98.00 191 PHE A C 1
ATOM 1470 O O . PHE A 1 191 ? -7.741 -7.071 7.860 1.00 98.00 191 PHE A O 1
ATOM 1477 N N . GLY A 1 192 ? -5.853 -7.892 6.966 1.00 97.31 192 GLY A N 1
ATOM 1478 C CA . GLY A 1 192 ? -4.942 -7.354 7.975 1.00 97.31 192 GLY A CA 1
ATOM 1479 C C . GLY A 1 192 ? -5.008 -8.062 9.329 1.00 97.31 192 GLY A C 1
ATOM 1480 O O . GLY A 1 192 ? -4.640 -7.450 10.331 1.00 97.31 192 GLY A O 1
ATOM 1481 N N . LYS A 1 193 ? -5.523 -9.298 9.397 1.00 97.81 193 LYS A N 1
ATOM 1482 C CA . LYS A 1 193 ? -5.570 -10.077 10.649 1.00 97.81 193 LYS A CA 1
ATOM 1483 C C . LYS A 1 193 ? -4.214 -10.684 10.984 1.00 97.81 193 LYS A C 1
ATOM 1485 O O . LYS A 1 193 ? -3.854 -10.738 12.157 1.00 97.81 193 LYS A O 1
ATOM 1490 N N . SER A 1 194 ? -3.465 -11.100 9.973 1.00 98.06 194 SER A N 1
ATOM 1491 C CA . SER A 1 194 ? -2.095 -11.578 10.096 1.00 98.06 194 SER A CA 1
ATOM 1492 C C . SER A 1 194 ? -1.219 -10.967 9.009 1.00 98.06 194 SER A C 1
ATOM 1494 O O . SER A 1 194 ? -1.700 -10.555 7.955 1.00 98.06 194 SER A O 1
ATOM 1496 N N . PHE A 1 195 ? 0.078 -10.862 9.294 1.00 98.38 195 PHE A N 1
ATOM 1497 C CA . PHE A 1 195 ? 1.066 -10.363 8.347 1.00 98.38 195 PHE A CA 1
ATOM 1498 C C . PHE A 1 195 ? 2.248 -11.325 8.290 1.00 98.38 195 PHE A C 1
ATOM 1500 O O . PHE A 1 195 ? 2.809 -11.711 9.317 1.00 98.3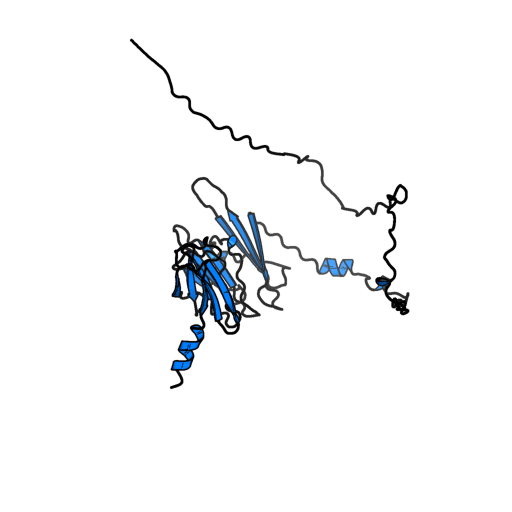8 195 PHE A O 1
ATOM 1507 N N . SER A 1 196 ? 2.642 -11.682 7.074 1.00 97.50 196 SER A N 1
ATOM 1508 C CA . SER A 1 196 ? 3.951 -12.262 6.779 1.00 97.50 196 SER A CA 1
ATOM 1509 C C . SER A 1 196 ? 4.860 -11.177 6.198 1.00 97.50 196 SER A C 1
ATOM 1511 O O . SER A 1 196 ? 4.402 -10.065 5.924 1.00 97.50 196 SER A O 1
ATOM 1513 N N . HIS A 1 197 ? 6.159 -11.447 6.066 1.00 96.12 197 HIS A N 1
ATOM 1514 C CA . HIS A 1 197 ? 7.095 -10.465 5.525 1.00 96.12 197 HIS A CA 1
ATOM 1515 C C . HIS A 1 197 ? 8.079 -11.073 4.533 1.00 96.12 197 HIS A C 1
ATOM 1517 O O . HIS A 1 197 ? 8.512 -12.213 4.695 1.00 96.12 197 HIS A O 1
ATOM 1523 N N . HIS A 1 198 ? 8.466 -10.264 3.548 1.00 96.06 198 HIS A N 1
ATOM 1524 C CA . HIS A 1 198 ? 9.441 -10.613 2.520 1.00 96.06 198 HIS A CA 1
ATOM 1525 C C . HIS A 1 198 ? 10.425 -9.459 2.330 1.00 96.06 198 HIS A C 1
ATOM 1527 O O . HIS A 1 198 ? 10.020 -8.300 2.199 1.00 96.06 198 HIS A O 1
ATOM 1533 N N . ASP A 1 199 ? 11.719 -9.771 2.325 1.00 95.50 199 ASP A N 1
ATOM 1534 C CA . ASP A 1 199 ? 12.757 -8.790 2.017 1.00 95.50 199 ASP A CA 1
ATOM 1535 C C . ASP A 1 199 ? 12.809 -8.548 0.506 1.00 95.50 199 ASP A C 1
ATOM 1537 O O . ASP A 1 199 ? 12.728 -9.481 -0.295 1.00 95.50 199 ASP A O 1
ATOM 1541 N N . LEU A 1 200 ? 12.923 -7.281 0.109 1.00 96.31 200 LEU A N 1
ATOM 1542 C CA . LEU A 1 200 ? 12.961 -6.896 -1.295 1.00 96.31 200 LEU A CA 1
ATOM 1543 C C . LEU A 1 200 ? 14.405 -6.937 -1.821 1.00 96.31 200 LEU A C 1
ATOM 1545 O O . LEU A 1 200 ? 15.305 -6.403 -1.168 1.00 96.31 200 LEU A O 1
ATOM 1549 N N . PRO A 1 201 ? 14.641 -7.466 -3.038 1.00 95.75 201 PRO A N 1
ATOM 1550 C CA . PRO A 1 201 ? 15.958 -7.431 -3.674 1.00 95.75 201 PRO A CA 1
ATOM 1551 C C . PRO A 1 201 ? 16.300 -6.062 -4.296 1.00 95.75 201 PRO A C 1
ATOM 1553 O O . PRO A 1 201 ? 17.328 -5.919 -4.953 1.00 95.75 201 PRO A O 1
ATOM 1556 N N . PHE A 1 202 ? 15.444 -5.054 -4.111 1.00 95.44 202 PHE A N 1
ATOM 1557 C CA . PHE A 1 202 ? 15.571 -3.704 -4.658 1.00 95.44 202 PHE A CA 1
ATOM 1558 C C . PHE A 1 202 ? 15.026 -2.662 -3.674 1.00 95.44 202 PHE A C 1
ATOM 1560 O O . PHE A 1 202 ? 14.301 -2.979 -2.730 1.00 95.44 202 PHE A O 1
ATOM 1567 N N . VAL A 1 203 ? 15.333 -1.389 -3.928 1.00 95.56 203 VAL A N 1
ATOM 1568 C CA . VAL A 1 203 ? 14.758 -0.256 -3.193 1.00 95.56 203 VAL A CA 1
ATOM 1569 C C . VAL A 1 203 ? 13.565 0.292 -3.982 1.00 95.56 203 VAL A C 1
ATOM 1571 O O . VAL A 1 203 ? 13.771 0.771 -5.099 1.00 95.56 203 VAL A O 1
ATOM 1574 N N . PRO A 1 204 ? 12.328 0.236 -3.459 1.00 96.50 204 PRO A N 1
ATOM 1575 C CA . PRO A 1 204 ? 11.153 0.729 -4.172 1.00 96.50 204 PRO A CA 1
ATOM 1576 C C . PRO A 1 204 ? 11.189 2.257 -4.320 1.00 96.50 204 PRO A C 1
ATOM 1578 O O . PRO A 1 204 ? 11.536 2.978 -3.386 1.00 96.50 204 PRO A O 1
ATOM 1581 N N . LEU A 1 205 ? 10.805 2.751 -5.498 1.00 95.88 205 LEU A N 1
ATOM 1582 C CA . LEU A 1 205 ? 10.647 4.179 -5.808 1.00 95.88 205 LEU A CA 1
ATOM 1583 C C . LEU A 1 205 ? 9.199 4.657 -5.635 1.00 95.88 205 LEU A C 1
ATOM 1585 O O . LEU A 1 205 ? 8.945 5.845 -5.457 1.00 95.88 205 LEU A O 1
ATOM 1589 N N . MET A 1 206 ? 8.241 3.735 -5.700 1.00 96.19 206 MET A N 1
ATOM 1590 C CA . MET A 1 206 ? 6.811 4.014 -5.619 1.00 96.19 206 MET A CA 1
ATOM 1591 C C . MET A 1 206 ? 6.085 2.945 -4.799 1.00 96.19 206 MET A C 1
ATOM 1593 O O . MET A 1 206 ? 6.636 1.881 -4.520 1.00 96.19 206 MET A O 1
ATOM 1597 N N . GLN A 1 207 ? 4.826 3.217 -4.450 1.00 97.56 207 GLN A N 1
ATOM 1598 C CA . GLN A 1 207 ? 3.935 2.213 -3.872 1.00 97.56 207 GLN A CA 1
ATOM 1599 C C . GLN A 1 207 ? 3.811 1.002 -4.815 1.00 97.56 207 GLN A C 1
ATOM 1601 O O . GLN A 1 207 ? 3.667 1.170 -6.028 1.00 97.56 207 GLN A O 1
ATOM 1606 N N . ILE A 1 208 ? 3.846 -0.212 -4.259 1.00 98.19 208 ILE A N 1
ATOM 1607 C CA . ILE A 1 208 ? 3.621 -1.451 -5.014 1.00 98.19 208 ILE A CA 1
ATOM 1608 C C . ILE A 1 208 ? 2.177 -1.476 -5.517 1.00 98.19 208 ILE A C 1
ATOM 1610 O O . ILE A 1 208 ? 1.239 -1.226 -4.761 1.00 98.19 208 ILE A O 1
ATOM 1614 N N . THR A 1 209 ? 1.999 -1.778 -6.800 1.00 97.81 209 THR A N 1
ATOM 1615 C CA . THR A 1 209 ? 0.691 -1.739 -7.460 1.00 97.81 209 THR A CA 1
ATOM 1616 C C . THR A 1 209 ? 0.183 -3.136 -7.771 1.00 97.81 209 THR A C 1
ATOM 1618 O O . THR A 1 209 ? 0.897 -3.945 -8.364 1.00 97.81 209 THR A O 1
ATOM 1621 N N . TYR A 1 210 ? -1.071 -3.396 -7.414 1.00 97.81 210 TYR A N 1
ATOM 1622 C CA . TYR A 1 210 ? -1.766 -4.630 -7.765 1.00 97.81 210 TYR A CA 1
ATOM 1623 C C . TYR A 1 210 ? -2.209 -4.616 -9.219 1.00 97.81 210 TYR A C 1
ATOM 1625 O O . TYR A 1 210 ? -2.717 -3.603 -9.712 1.00 97.81 210 TYR A O 1
ATOM 1633 N N . ASN A 1 211 ? -2.097 -5.767 -9.868 1.00 95.94 211 ASN A N 1
ATOM 1634 C CA . ASN A 1 211 ? -2.812 -6.014 -11.101 1.00 95.94 211 ASN A CA 1
ATOM 1635 C C . ASN A 1 211 ? -4.332 -6.024 -10.818 1.00 95.94 211 ASN A C 1
ATOM 1637 O O . ASN A 1 211 ? -4.788 -6.776 -9.954 1.00 95.94 211 ASN A O 1
ATOM 1641 N N . PRO A 1 212 ? -5.140 -5.224 -11.540 1.00 93.75 212 PRO A N 1
ATOM 1642 C CA . PRO A 1 212 ? -6.588 -5.191 -11.348 1.00 93.75 212 PRO A CA 1
ATOM 1643 C C . PRO A 1 212 ? -7.300 -6.525 -11.615 1.00 93.75 212 PRO A C 1
ATOM 1645 O O . PRO A 1 212 ? -8.387 -6.729 -11.091 1.00 93.75 212 PRO A O 1
ATOM 1648 N N . GLY A 1 213 ? -6.733 -7.395 -12.461 1.00 91.44 213 GLY A N 1
ATOM 1649 C CA . GLY A 1 213 ? -7.324 -8.688 -12.822 1.00 91.44 213 GLY A CA 1
ATOM 1650 C C . GLY A 1 213 ? -6.885 -9.859 -11.940 1.00 91.44 213 GLY A C 1
ATOM 1651 O O . GLY A 1 213 ? -7.595 -10.857 -11.875 1.00 91.44 213 GLY A O 1
ATOM 1652 N N . ASP A 1 214 ? -5.741 -9.744 -11.262 1.00 94.00 214 ASP A N 1
ATOM 1653 C CA . ASP A 1 214 ? -5.223 -10.771 -10.357 1.00 94.00 214 ASP A CA 1
ATOM 1654 C C . ASP A 1 214 ? -4.456 -10.128 -9.199 1.00 94.00 214 ASP A C 1
ATOM 1656 O O . ASP A 1 214 ? -3.347 -9.621 -9.351 1.00 94.00 214 ASP A O 1
ATOM 1660 N N . SER A 1 215 ? -5.040 -10.199 -8.007 1.00 95.81 215 SER A N 1
ATOM 1661 C CA . SER A 1 215 ? -4.474 -9.609 -6.794 1.00 95.81 215 SER A CA 1
ATOM 1662 C C . SER A 1 215 ? -3.202 -10.309 -6.271 1.00 95.81 215 SER A C 1
ATOM 1664 O O . SER A 1 215 ? -2.606 -9.847 -5.298 1.00 95.81 215 SER A O 1
ATOM 1666 N N . ASN A 1 216 ? -2.763 -11.427 -6.865 1.00 96.19 216 ASN A N 1
ATOM 1667 C CA . ASN A 1 216 ? -1.444 -12.023 -6.605 1.00 96.19 216 ASN A CA 1
ATOM 1668 C C . ASN A 1 216 ? -0.324 -11.359 -7.406 1.00 96.19 216 ASN A C 1
ATOM 1670 O O . ASN A 1 216 ? 0.831 -11.422 -6.993 1.00 96.19 216 ASN A O 1
ATOM 1674 N N . VAL A 1 217 ? -0.650 -10.715 -8.526 1.00 96.50 217 VAL A N 1
ATOM 1675 C CA . VAL A 1 217 ? 0.355 -10.146 -9.420 1.00 96.50 217 VAL A CA 1
ATOM 1676 C C . VAL A 1 217 ? 0.619 -8.690 -9.044 1.00 96.50 217 VAL A C 1
ATOM 1678 O O . VAL A 1 217 ? -0.294 -7.862 -8.994 1.00 96.50 217 VAL A O 1
ATOM 1681 N N . LEU A 1 218 ? 1.884 -8.370 -8.785 1.00 98.00 218 LEU A N 1
ATOM 1682 C CA . LEU A 1 218 ? 2.337 -7.076 -8.282 1.00 98.00 218 LEU A CA 1
ATOM 1683 C C . LEU A 1 218 ? 3.404 -6.469 -9.186 1.00 98.00 218 LEU A C 1
ATOM 1685 O O . LEU A 1 218 ? 4.227 -7.177 -9.763 1.00 98.00 218 LEU A O 1
ATOM 1689 N N . LEU A 1 219 ? 3.426 -5.140 -9.249 1.00 97.31 219 LEU A N 1
ATOM 1690 C CA . LEU A 1 219 ? 4.375 -4.380 -10.056 1.00 97.31 219 LEU A CA 1
ATOM 1691 C C . LEU A 1 219 ? 4.893 -3.163 -9.303 1.00 97.31 219 LEU A C 1
ATOM 1693 O O . LEU A 1 219 ? 4.123 -2.453 -8.644 1.00 97.31 219 LEU A O 1
ATOM 1697 N N . VAL A 1 220 ? 6.190 -2.899 -9.436 1.00 98.00 220 VAL A N 1
ATOM 1698 C CA . VAL A 1 220 ? 6.852 -1.768 -8.782 1.00 98.00 220 VAL A CA 1
ATOM 1699 C C . VAL A 1 220 ? 8.084 -1.315 -9.562 1.00 98.00 220 VAL A C 1
ATOM 1701 O O . VAL A 1 220 ? 8.769 -2.118 -10.193 1.00 98.00 220 VAL A O 1
ATOM 1704 N N . LEU A 1 221 ? 8.361 -0.012 -9.511 1.00 97.50 221 LEU A N 1
ATOM 1705 C CA . LEU A 1 221 ? 9.620 0.562 -9.981 1.00 97.50 221 LEU A CA 1
ATOM 1706 C C . LEU A 1 221 ? 10.611 0.687 -8.830 1.00 97.50 221 LEU A C 1
ATOM 1708 O O . LEU A 1 221 ? 10.241 1.145 -7.745 1.00 97.50 221 LEU A O 1
ATOM 1712 N N . SER A 1 222 ? 11.865 0.319 -9.077 1.00 96.44 222 SER A N 1
ATOM 1713 C CA . SER A 1 222 ? 12.967 0.571 -8.151 1.00 96.44 222 SER A CA 1
ATOM 1714 C C . SER A 1 222 ? 13.550 1.976 -8.329 1.00 96.44 222 SER A C 1
ATOM 1716 O O . SER A 1 222 ? 13.324 2.651 -9.336 1.00 96.44 222 SER A O 1
ATOM 1718 N N . ASN A 1 223 ? 14.336 2.430 -7.354 1.00 94.12 223 ASN A N 1
ATOM 1719 C CA . ASN A 1 223 ? 15.083 3.690 -7.432 1.00 94.12 223 ASN A CA 1
ATOM 1720 C C . ASN A 1 223 ? 16.158 3.705 -8.537 1.00 94.12 223 ASN A C 1
ATOM 1722 O O . ASN A 1 223 ? 16.593 4.780 -8.941 1.00 94.12 223 ASN A O 1
ATOM 1726 N N . SER A 1 224 ? 16.551 2.531 -9.036 1.00 94.44 224 SER A N 1
ATOM 1727 C CA . SER A 1 224 ? 17.439 2.347 -10.189 1.00 94.44 224 SER A CA 1
ATOM 1728 C C . SER A 1 224 ? 16.687 2.326 -11.526 1.00 94.44 224 SER A C 1
ATOM 1730 O O . SER A 1 224 ? 17.270 1.961 -12.542 1.00 94.44 224 SER A O 1
ATOM 1732 N N . TYR A 1 225 ? 15.404 2.710 -11.539 1.00 95.25 225 TYR A N 1
ATOM 1733 C CA . TYR A 1 225 ? 14.533 2.694 -12.721 1.00 95.25 225 TYR A CA 1
ATOM 1734 C C . TYR A 1 225 ? 14.366 1.299 -13.338 1.00 95.25 225 TYR A C 1
ATOM 1736 O O . TYR A 1 225 ? 14.189 1.151 -14.545 1.00 95.25 225 TYR A O 1
ATOM 1744 N N . GLU A 1 226 ? 14.410 0.258 -12.512 1.00 96.00 226 GLU A N 1
ATOM 1745 C CA . GLU A 1 226 ? 14.134 -1.111 -12.941 1.00 96.00 226 GLU A CA 1
ATOM 1746 C C . GLU A 1 226 ? 12.675 -1.456 -12.647 1.00 96.00 226 GLU A C 1
ATOM 1748 O O . GLU A 1 226 ? 12.148 -1.127 -11.580 1.00 96.00 226 GLU A O 1
ATOM 1753 N N . LEU A 1 227 ? 12.027 -2.148 -13.581 1.00 97.12 227 LEU A N 1
ATOM 1754 C CA . LEU A 1 227 ? 10.673 -2.652 -13.407 1.00 97.12 227 LEU A CA 1
ATOM 1755 C C . LEU A 1 227 ? 10.709 -4.074 -12.855 1.00 97.12 227 LEU A C 1
ATOM 1757 O O . LEU A 1 227 ? 11.259 -4.981 -13.485 1.00 97.12 227 LEU A O 1
ATOM 1761 N N . TRP A 1 228 ? 10.085 -4.260 -11.695 1.00 97.94 228 TRP A N 1
ATOM 1762 C CA . TRP A 1 228 ? 10.029 -5.525 -10.972 1.00 97.94 228 TRP A CA 1
ATOM 1763 C C . TRP A 1 228 ? 8.600 -6.059 -10.916 1.00 97.94 228 TRP A C 1
ATOM 1765 O O . TRP A 1 228 ? 7.664 -5.324 -10.594 1.00 97.94 228 TRP A O 1
ATOM 1775 N N . LEU A 1 229 ? 8.457 -7.350 -11.211 1.00 97.19 229 LEU A N 1
ATOM 1776 C CA . LEU A 1 229 ? 7.199 -8.089 -11.257 1.00 97.19 229 LEU A CA 1
ATOM 1777 C C . LEU A 1 229 ? 7.237 -9.234 -10.240 1.00 97.19 229 LEU A C 1
ATOM 1779 O O . LEU A 1 229 ? 8.225 -9.967 -10.169 1.00 97.19 229 LEU A O 1
ATOM 1783 N N . SER A 1 230 ? 6.152 -9.409 -9.496 1.00 97.75 230 SER A N 1
ATOM 1784 C CA . SER A 1 230 ? 5.894 -10.601 -8.686 1.00 97.75 230 SER A CA 1
ATOM 1785 C C . SER A 1 230 ? 4.576 -11.225 -9.129 1.00 97.75 230 SER A C 1
ATOM 1787 O O . SER A 1 230 ? 3.618 -10.511 -9.410 1.00 97.75 230 SER A O 1
ATOM 1789 N N . GLU A 1 231 ? 4.539 -12.551 -9.208 1.00 96.06 231 GLU A N 1
ATOM 1790 C CA . GLU A 1 231 ? 3.359 -13.335 -9.604 1.00 96.06 231 GLU A CA 1
ATOM 1791 C C . GLU A 1 231 ? 2.767 -14.114 -8.410 1.00 96.06 231 GLU A C 1
ATOM 1793 O O . GLU A 1 231 ? 1.792 -14.843 -8.552 1.00 96.06 231 GLU A O 1
ATOM 1798 N N . ASP A 1 232 ? 3.362 -13.960 -7.225 1.00 96.88 232 ASP A N 1
ATOM 1799 C CA . ASP A 1 232 ? 3.109 -14.740 -6.010 1.00 96.88 232 ASP A CA 1
ATOM 1800 C C . ASP A 1 232 ? 2.983 -13.841 -4.769 1.00 96.88 232 ASP A C 1
ATOM 1802 O O . ASP A 1 232 ? 3.482 -14.135 -3.679 1.00 96.88 232 ASP A O 1
ATOM 1806 N N . PHE A 1 233 ? 2.307 -12.706 -4.957 1.00 97.44 233 PHE A N 1
ATOM 1807 C CA . PHE A 1 233 ? 1.977 -11.729 -3.923 1.00 97.44 233 PHE A CA 1
ATOM 1808 C C . PHE A 1 233 ? 3.196 -11.223 -3.130 1.00 97.44 233 PHE A C 1
ATOM 1810 O O . PHE A 1 233 ? 3.135 -10.959 -1.932 1.00 97.44 233 PHE A O 1
ATOM 1817 N N . GLY A 1 234 ? 4.311 -11.032 -3.833 1.00 97.31 234 GLY A N 1
ATOM 1818 C CA . GLY A 1 234 ? 5.520 -10.409 -3.309 1.00 97.31 234 GLY A CA 1
ATOM 1819 C C . GLY A 1 234 ? 6.515 -11.377 -2.677 1.00 97.31 234 GLY A C 1
ATOM 1820 O O . GLY A 1 234 ? 7.531 -10.907 -2.162 1.00 97.31 234 GLY A O 1
ATOM 1821 N N . SER A 1 235 ? 6.259 -12.689 -2.742 1.00 97.12 235 SER A N 1
ATOM 1822 C CA . SER A 1 235 ? 7.188 -13.711 -2.244 1.00 97.12 235 SER A CA 1
ATOM 1823 C C . SER A 1 235 ? 8.463 -13.776 -3.087 1.00 97.12 235 SER A C 1
ATOM 1825 O O . SER A 1 235 ? 9.562 -13.818 -2.538 1.00 97.12 235 SER A O 1
ATOM 1827 N N . ASN A 1 236 ? 8.335 -13.729 -4.416 1.00 97.25 236 ASN A N 1
ATOM 1828 C CA . ASN A 1 236 ? 9.450 -13.684 -5.355 1.00 97.25 236 ASN A CA 1
ATOM 1829 C C . ASN A 1 236 ? 9.289 -12.525 -6.342 1.00 97.25 236 ASN A C 1
ATOM 1831 O O . ASN A 1 236 ? 8.190 -12.196 -6.786 1.00 97.25 236 ASN A O 1
ATOM 1835 N N . TRP A 1 237 ? 10.418 -11.934 -6.733 1.00 97.81 237 TRP A N 1
ATOM 1836 C CA . TRP A 1 237 ? 10.461 -10.794 -7.643 1.00 97.81 237 TRP A CA 1
ATOM 1837 C C . TRP A 1 237 ? 11.412 -11.055 -8.805 1.00 97.81 237 TRP A C 1
ATOM 1839 O O . TRP A 1 237 ? 12.539 -11.513 -8.617 1.00 97.81 237 TRP A O 1
ATOM 1849 N N . LYS A 1 238 ? 10.965 -10.717 -10.015 1.00 96.88 238 LYS A N 1
ATOM 1850 C CA . LYS A 1 238 ? 11.753 -10.791 -11.246 1.00 96.88 238 LYS A CA 1
ATOM 1851 C C . LYS A 1 238 ? 11.879 -9.396 -11.839 1.00 96.88 238 LYS A C 1
ATOM 1853 O O . LYS A 1 238 ? 10.877 -8.699 -12.009 1.00 96.88 238 LYS A O 1
ATOM 1858 N N . LYS A 1 239 ? 13.098 -9.001 -12.196 1.00 96.31 239 LYS A N 1
ATOM 1859 C CA . LYS A 1 239 ? 13.312 -7.810 -13.016 1.00 96.31 239 LYS A CA 1
ATOM 1860 C C . LYS A 1 239 ? 12.895 -8.114 -14.452 1.00 96.31 239 LYS A C 1
ATOM 1862 O O . LYS A 1 239 ? 13.375 -9.086 -15.030 1.00 96.31 239 LYS A O 1
ATOM 1867 N N . VAL A 1 240 ? 12.010 -7.295 -15.015 1.00 95.19 240 VAL A N 1
ATOM 1868 C CA . VAL A 1 240 ? 11.456 -7.500 -16.365 1.00 95.19 240 VAL A CA 1
ATOM 1869 C C . VAL A 1 240 ? 11.944 -6.472 -17.383 1.00 95.19 240 VAL A C 1
ATOM 1871 O O . VAL A 1 240 ? 12.072 -6.811 -18.557 1.00 95.19 240 VAL A O 1
ATOM 1874 N N . HIS A 1 241 ? 12.243 -5.244 -16.948 1.00 93.75 241 HIS A N 1
ATOM 1875 C CA . HIS A 1 241 ? 12.761 -4.172 -17.805 1.00 93.75 241 HIS A CA 1
ATOM 1876 C C . HIS A 1 241 ? 13.703 -3.249 -17.030 1.00 93.75 241 HIS A C 1
ATOM 1878 O O . HIS A 1 241 ? 13.528 -3.041 -15.830 1.00 93.75 241 HIS A O 1
ATOM 1884 N N . ASP A 1 242 ? 14.657 -2.657 -17.743 1.00 93.69 242 ASP A N 1
ATOM 1885 C CA . ASP A 1 242 ? 15.557 -1.613 -17.250 1.00 93.69 242 ASP A CA 1
ATOM 1886 C C . ASP A 1 242 ? 15.150 -0.235 -17.808 1.00 93.69 242 ASP A C 1
ATOM 1888 O O . ASP A 1 242 ? 14.480 -0.144 -18.841 1.00 93.69 242 ASP A O 1
ATOM 1892 N N . MET A 1 243 ? 15.585 0.841 -17.144 1.00 93.56 243 MET A N 1
ATOM 1893 C CA . MET A 1 243 ? 15.373 2.241 -17.552 1.00 93.56 243 MET A CA 1
ATOM 1894 C C . MET A 1 243 ? 13.905 2.625 -17.788 1.00 93.56 243 MET A C 1
ATOM 1896 O O . MET A 1 243 ? 13.576 3.356 -18.726 1.00 93.56 243 MET A O 1
ATOM 1900 N N . VAL A 1 244 ? 13.018 2.152 -16.912 1.00 95.62 244 VAL A N 1
ATOM 1901 C CA . VAL A 1 244 ? 11.592 2.477 -16.924 1.00 95.62 244 VAL A CA 1
ATOM 1902 C C . VAL A 1 244 ? 11.313 3.718 -16.079 1.00 95.62 244 VAL A C 1
ATOM 1904 O O . VAL A 1 244 ? 11.634 3.783 -14.895 1.00 95.62 244 VAL A O 1
ATOM 1907 N N . CYS A 1 245 ? 10.658 4.702 -16.688 1.00 94.75 245 CYS A N 1
ATOM 1908 C CA . CYS A 1 245 ? 10.400 6.012 -16.095 1.00 94.75 245 CYS A CA 1
ATOM 1909 C C . CYS A 1 245 ? 8.999 6.145 -15.501 1.00 94.75 245 CYS A C 1
ATOM 1911 O O . CYS A 1 245 ? 8.793 6.871 -14.530 1.00 94.75 245 CYS A O 1
ATOM 1913 N N . LEU A 1 246 ? 8.023 5.462 -16.093 1.00 95.69 246 LEU A N 1
ATOM 1914 C CA . LEU A 1 246 ? 6.649 5.418 -15.615 1.00 95.69 246 LEU A CA 1
ATOM 1915 C C . LEU A 1 246 ? 6.039 4.080 -16.001 1.00 95.69 246 LEU A C 1
ATOM 1917 O O . LEU A 1 246 ? 6.294 3.582 -17.093 1.00 95.69 246 LEU A O 1
ATOM 1921 N N . VAL A 1 247 ? 5.188 3.537 -15.136 1.00 96.88 247 VAL A N 1
ATOM 1922 C CA . VAL A 1 247 ? 4.465 2.297 -15.407 1.00 96.88 247 VAL A CA 1
ATOM 1923 C C . VAL A 1 247 ? 3.025 2.362 -14.910 1.00 96.88 247 VAL A C 1
ATOM 1925 O O . VAL A 1 247 ? 2.732 3.008 -13.897 1.00 96.88 247 VAL A O 1
ATOM 1928 N N . LYS A 1 248 ? 2.120 1.698 -15.633 1.00 96.75 248 LYS A N 1
ATOM 1929 C CA . LYS A 1 248 ? 0.723 1.485 -15.251 1.00 96.75 248 LYS A CA 1
ATOM 1930 C C . LYS A 1 248 ? 0.227 0.116 -15.705 1.00 96.75 248 LYS A C 1
ATOM 1932 O O . LYS A 1 248 ? 0.560 -0.356 -16.791 1.00 96.75 248 LYS A O 1
ATOM 1937 N N . TRP A 1 249 ? -0.647 -0.462 -14.889 1.00 96.00 249 TRP A N 1
ATOM 1938 C CA . TRP A 1 249 ? -1.467 -1.598 -15.285 1.00 96.00 249 TRP A CA 1
ATOM 1939 C C . TRP A 1 249 ? -2.521 -1.179 -16.311 1.00 96.00 249 TRP A C 1
ATOM 1941 O O . TRP A 1 249 ? -3.203 -0.164 -16.155 1.00 96.00 249 TRP A O 1
ATOM 1951 N N . GLY A 1 250 ? -2.649 -1.985 -17.356 1.00 92.62 250 GLY A N 1
ATOM 1952 C CA . GLY A 1 250 ? -3.745 -1.975 -18.308 1.00 92.62 250 GLY A CA 1
ATOM 1953 C C . GLY A 1 250 ? -4.841 -2.972 -17.929 1.00 92.62 250 GLY A C 1
ATOM 1954 O O . GLY A 1 250 ? -4.856 -3.561 -16.850 1.00 92.62 250 GLY A O 1
ATOM 1955 N N . ARG A 1 251 ? -5.786 -3.175 -18.850 1.00 88.75 251 ARG A N 1
ATOM 1956 C CA . ARG A 1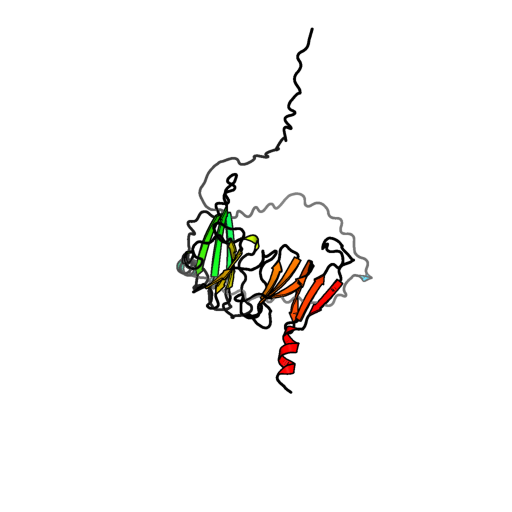 251 ? -6.756 -4.277 -18.751 1.00 88.75 251 ARG A CA 1
ATOM 1957 C C . ARG A 1 251 ? -6.085 -5.589 -19.149 1.00 88.75 251 ARG A C 1
ATOM 1959 O O . ARG A 1 251 ? -5.094 -5.562 -19.865 1.00 88.75 251 ARG A O 1
ATOM 1966 N N . LYS A 1 252 ? -6.675 -6.721 -18.749 1.00 86.69 252 LYS A N 1
ATOM 1967 C CA . LYS A 1 252 ? -6.205 -8.066 -19.126 1.00 86.69 252 LYS A CA 1
ATOM 1968 C C . LYS A 1 252 ? -4.706 -8.250 -18.842 1.00 86.69 252 LYS A C 1
ATOM 1970 O O . LYS A 1 252 ? -3.977 -8.669 -19.723 1.00 86.69 252 LYS A O 1
ATOM 1975 N N . ASN A 1 253 ? -4.241 -7.909 -17.642 1.00 86.94 253 ASN A N 1
ATOM 1976 C CA . ASN A 1 253 ? -2.849 -8.107 -17.206 1.00 86.94 253 ASN A CA 1
ATOM 1977 C C . ASN A 1 253 ? -1.771 -7.434 -18.089 1.00 86.94 253 ASN A C 1
ATOM 1979 O O . ASN A 1 253 ? -0.595 -7.756 -17.962 1.00 86.94 253 ASN A O 1
ATOM 1983 N N . THR A 1 254 ? -2.141 -6.503 -18.973 1.00 92.25 254 THR A N 1
ATOM 1984 C CA . THR A 1 254 ? -1.185 -5.749 -19.793 1.00 92.25 254 THR A CA 1
ATOM 1985 C C . THR A 1 254 ? -0.431 -4.731 -18.944 1.00 92.25 254 THR A C 1
ATOM 1987 O O . THR A 1 254 ? -1.020 -4.074 -18.083 1.00 92.25 254 THR A O 1
ATOM 1990 N N . ILE A 1 255 ? 0.855 -4.534 -19.227 1.00 95.31 255 ILE A N 1
ATOM 1991 C CA . ILE A 1 255 ? 1.679 -3.496 -18.606 1.00 95.31 255 ILE A CA 1
ATOM 1992 C C . ILE A 1 255 ? 2.032 -2.444 -19.657 1.00 95.31 255 ILE A C 1
ATOM 1994 O O . ILE A 1 255 ? 2.600 -2.766 -20.698 1.00 95.31 255 ILE A O 1
ATOM 1998 N N . PHE A 1 256 ? 1.737 -1.176 -19.367 1.00 96.25 256 PHE A N 1
ATOM 1999 C CA . PHE A 1 256 ? 2.180 -0.038 -20.173 1.00 96.25 256 PHE A CA 1
ATOM 2000 C C . PHE A 1 256 ? 3.253 0.731 -19.425 1.00 96.25 256 PHE A C 1
ATOM 2002 O O . PHE A 1 256 ? 3.062 1.094 -18.261 1.00 96.25 256 PHE A O 1
ATOM 2009 N N . PHE A 1 257 ? 4.364 1.019 -20.092 1.00 95.88 257 PHE A N 1
ATOM 2010 C CA . PHE A 1 257 ? 5.460 1.741 -19.469 1.00 95.88 257 PHE A CA 1
ATOM 2011 C C . PHE A 1 257 ? 6.210 2.625 -20.456 1.00 95.88 257 PHE A C 1
ATOM 2013 O O . PHE A 1 257 ? 6.229 2.361 -21.657 1.00 95.88 257 PHE A O 1
ATOM 2020 N N . THR A 1 258 ? 6.828 3.687 -19.946 1.00 95.38 258 THR A N 1
ATOM 2021 C CA . THR A 1 258 ? 7.753 4.514 -20.722 1.00 95.38 258 THR A CA 1
ATOM 2022 C C . THR A 1 258 ? 9.187 4.193 -20.341 1.00 95.38 258 THR A C 1
ATOM 2024 O O . THR A 1 258 ? 9.488 4.037 -19.158 1.00 95.38 258 THR A O 1
ATOM 2027 N N . ALA A 1 259 ? 10.072 4.105 -21.329 1.00 93.50 259 ALA A N 1
ATOM 2028 C CA . ALA A 1 259 ? 11.484 3.809 -21.115 1.00 93.50 259 ALA A CA 1
ATOM 2029 C C . ALA A 1 259 ? 12.392 4.828 -21.808 1.00 93.50 259 ALA A C 1
ATOM 2031 O O . ALA A 1 259 ? 12.026 5.408 -22.834 1.00 93.50 259 ALA A O 1
ATOM 2032 N N . SER A 1 260 ? 13.579 5.044 -21.240 1.00 89.62 260 SER A N 1
ATOM 2033 C CA . SER A 1 260 ? 14.621 5.884 -21.834 1.00 89.62 260 SER A CA 1
ATOM 2034 C C . SER A 1 260 ? 15.719 5.023 -22.450 1.00 89.62 260 SER A C 1
ATOM 2036 O O . SER A 1 260 ? 16.280 4.158 -21.781 1.00 89.62 260 SER A O 1
ATOM 2038 N N . LEU A 1 261 ? 16.068 5.291 -23.710 1.00 82.31 261 LEU A N 1
ATOM 2039 C CA . LEU A 1 261 ? 17.220 4.662 -24.368 1.00 82.31 261 LEU A CA 1
ATOM 2040 C C . LEU A 1 261 ? 18.554 5.297 -23.952 1.00 82.31 261 LEU A C 1
ATOM 2042 O O . LEU A 1 261 ? 19.591 4.643 -23.996 1.00 82.31 261 LEU A O 1
ATOM 2046 N N . ASN A 1 262 ? 18.520 6.560 -23.520 1.00 80.00 262 ASN A N 1
ATOM 2047 C CA . ASN A 1 262 ? 19.706 7.339 -23.158 1.00 80.00 262 ASN A CA 1
ATOM 2048 C C . ASN A 1 262 ? 19.994 7.313 -21.646 1.00 80.00 262 ASN A C 1
ATOM 2050 O O . ASN A 1 262 ? 20.860 8.038 -21.164 1.00 80.00 262 ASN A O 1
ATOM 2054 N N . GLY A 1 263 ? 19.255 6.496 -20.886 1.00 79.50 263 GLY A N 1
ATOM 2055 C CA . GLY A 1 263 ? 19.467 6.292 -19.451 1.00 79.50 263 GLY A CA 1
ATOM 2056 C C . GLY A 1 263 ? 18.941 7.408 -18.542 1.00 79.50 263 GLY A C 1
ATOM 2057 O O . GLY A 1 263 ? 19.242 7.413 -17.351 1.00 79.50 263 GLY A O 1
ATOM 2058 N N . SER A 1 264 ? 18.162 8.355 -19.074 1.00 86.06 264 SER A N 1
ATOM 2059 C CA . SER A 1 264 ? 17.610 9.488 -18.321 1.00 86.06 264 SER A CA 1
ATOM 2060 C C . SER A 1 264 ? 16.096 9.596 -18.497 1.00 86.06 264 SER A C 1
ATOM 2062 O O . SER A 1 264 ? 15.586 9.762 -19.606 1.00 86.06 264 SER A O 1
ATOM 2064 N N . CYS A 1 265 ? 15.366 9.579 -17.380 1.00 88.88 265 CYS A N 1
ATOM 2065 C CA . CYS A 1 265 ? 13.925 9.851 -17.351 1.00 88.88 265 CYS A CA 1
ATOM 2066 C C . CYS A 1 265 ? 13.572 11.342 -17.452 1.00 88.88 265 CYS A C 1
ATOM 2068 O O . CYS A 1 265 ? 12.395 11.699 -17.532 1.00 88.88 265 CYS A O 1
ATOM 2070 N N . SER A 1 266 ? 14.581 12.216 -17.478 1.00 88.88 266 SER A N 1
ATOM 2071 C CA . SER A 1 266 ? 14.409 13.656 -17.687 1.00 88.88 266 SER A CA 1
ATOM 2072 C C . SER A 1 266 ? 14.274 14.029 -19.165 1.00 88.88 266 SER A C 1
ATOM 2074 O O . SER A 1 266 ? 13.930 15.174 -19.463 1.00 88.88 266 SER A O 1
ATOM 2076 N N . ASP A 1 267 ? 14.491 13.080 -20.082 1.00 85.38 267 ASP A N 1
ATOM 2077 C CA . ASP A 1 267 ? 14.495 13.284 -21.535 1.00 85.38 267 ASP A CA 1
ATOM 2078 C C . ASP A 1 267 ? 13.057 13.388 -22.075 1.00 85.38 267 ASP A C 1
ATOM 2080 O O . ASP A 1 267 ? 12.541 12.542 -22.812 1.00 85.38 267 ASP A O 1
ATOM 2084 N N . ARG A 1 268 ? 12.358 14.441 -21.642 1.00 81.62 268 ARG A N 1
ATOM 2085 C CA . ARG A 1 268 ? 10.952 14.694 -21.968 1.00 81.62 268 ARG A CA 1
ATOM 2086 C C . ARG A 1 268 ? 10.760 14.766 -23.482 1.00 81.62 268 ARG A C 1
ATOM 2088 O O . ARG A 1 268 ? 11.460 15.499 -24.170 1.00 81.62 268 ARG A O 1
ATOM 2095 N N . GLY A 1 269 ? 9.767 14.032 -23.981 1.00 87.69 269 GLY A N 1
ATOM 2096 C CA . GLY A 1 269 ? 9.460 13.944 -25.412 1.00 87.69 269 GLY A CA 1
ATOM 2097 C C . GLY A 1 269 ? 10.288 12.910 -26.183 1.00 87.69 269 GLY A C 1
ATOM 2098 O O . GLY A 1 269 ? 9.956 12.642 -27.330 1.00 87.69 269 GLY A O 1
ATOM 2099 N N . MET A 1 270 ? 11.298 12.299 -25.553 1.00 89.00 270 MET A N 1
ATOM 2100 C CA . MET A 1 270 ? 12.177 11.294 -26.171 1.00 89.00 270 MET A CA 1
ATOM 2101 C C . MET A 1 270 ? 12.006 9.889 -25.572 1.00 89.00 270 MET A C 1
ATOM 2103 O O . MET A 1 270 ? 12.747 8.975 -25.922 1.00 89.00 270 MET A O 1
ATOM 2107 N N . LEU A 1 271 ? 11.052 9.711 -24.652 1.00 93.50 271 LEU A N 1
ATOM 2108 C CA . LEU A 1 271 ? 10.761 8.413 -24.045 1.00 93.50 271 LEU A CA 1
ATOM 2109 C C . LEU A 1 271 ? 9.950 7.536 -25.000 1.00 93.50 271 LEU A C 1
ATOM 2111 O O . LEU A 1 271 ? 9.009 8.004 -25.642 1.00 93.50 271 LEU A O 1
ATOM 2115 N N . GLU A 1 272 ? 10.259 6.245 -25.020 1.00 93.62 272 GLU A N 1
ATOM 2116 C CA . GLU A 1 272 ? 9.494 5.263 -25.778 1.00 93.62 272 GLU A CA 1
ATOM 2117 C C . GLU A 1 272 ? 8.355 4.710 -24.930 1.00 93.62 272 GLU A C 1
ATOM 2119 O O . GLU A 1 272 ? 8.586 4.210 -23.829 1.00 93.62 272 GLU A O 1
ATOM 2124 N N . LEU A 1 273 ? 7.129 4.756 -25.452 1.00 95.06 273 LEU A N 1
ATOM 2125 C CA . LEU A 1 273 ? 6.005 4.023 -24.878 1.00 95.06 273 LEU A CA 1
ATOM 2126 C C . LEU A 1 273 ? 6.065 2.567 -25.343 1.00 95.06 273 LEU A C 1
ATOM 2128 O O . LEU A 1 273 ? 6.062 2.293 -26.542 1.00 95.06 273 LEU A O 1
ATOM 2132 N N . ARG A 1 274 ? 6.079 1.639 -24.390 1.00 93.69 274 ARG A N 1
ATOM 2133 C CA . ARG A 1 274 ? 6.103 0.197 -24.624 1.00 93.69 274 ARG A CA 1
ATOM 2134 C C . ARG A 1 274 ? 4.927 -0.482 -23.927 1.00 93.69 274 ARG A C 1
ATOM 2136 O O . ARG A 1 274 ? 4.378 0.024 -22.944 1.00 93.69 274 ARG A O 1
ATOM 2143 N N . GLN A 1 275 ? 4.556 -1.636 -24.463 1.00 93.12 275 GLN A N 1
ATOM 2144 C CA . GLN A 1 275 ? 3.530 -2.521 -23.929 1.00 93.12 275 GLN A CA 1
ATOM 2145 C C . GLN A 1 275 ? 4.140 -3.909 -23.735 1.00 93.12 275 GLN A C 1
ATOM 2147 O O . GLN A 1 275 ? 4.875 -4.381 -24.603 1.00 93.12 275 GLN A O 1
ATOM 2152 N N . ASP A 1 276 ? 3.832 -4.551 -22.612 1.00 86.25 276 ASP A N 1
ATOM 2153 C CA . ASP A 1 276 ? 4.204 -5.935 -22.342 1.00 86.25 276 ASP A CA 1
ATOM 2154 C C . ASP A 1 276 ? 2.972 -6.756 -21.947 1.00 86.25 276 ASP A C 1
ATOM 2156 O O . ASP A 1 276 ? 2.264 -6.414 -20.997 1.00 86.25 276 ASP A O 1
ATOM 2160 N N . ASP A 1 277 ? 2.740 -7.840 -22.689 1.00 77.38 277 ASP A N 1
ATOM 2161 C CA . ASP A 1 277 ? 1.657 -8.803 -22.473 1.00 77.38 277 ASP A CA 1
ATOM 2162 C C . ASP A 1 277 ? 2.196 -10.189 -22.057 1.00 77.38 277 ASP A C 1
ATOM 2164 O O . ASP A 1 277 ? 1.439 -11.162 -22.026 1.00 77.38 277 ASP A O 1
ATOM 2168 N N . ARG A 1 278 ? 3.497 -10.308 -21.730 1.00 64.06 278 ARG A N 1
ATOM 2169 C CA . ARG A 1 278 ? 4.191 -11.589 -21.477 1.00 64.06 278 ARG A CA 1
ATOM 2170 C C . ARG A 1 278 ? 3.583 -12.466 -20.381 1.00 64.06 278 ARG A C 1
ATOM 2172 O O . ARG A 1 278 ? 3.845 -13.666 -20.378 1.00 64.06 278 ARG A O 1
ATOM 2179 N N . LEU A 1 279 ? 2.719 -11.928 -19.519 1.00 57.84 279 LEU A N 1
ATOM 2180 C CA . LEU A 1 279 ? 1.933 -12.725 -18.567 1.00 57.84 279 LEU A CA 1
ATOM 2181 C C . LEU A 1 279 ? 1.013 -13.762 -19.254 1.00 57.84 279 LEU A C 1
ATOM 2183 O O . LEU A 1 279 ? 0.625 -14.739 -18.620 1.00 57.84 279 LEU A O 1
ATOM 2187 N N . TRP A 1 280 ? 0.698 -13.607 -20.546 1.00 50.03 280 TRP A N 1
ATOM 2188 C CA . TRP A 1 280 ? -0.165 -14.538 -21.291 1.00 50.03 280 TRP A CA 1
ATOM 2189 C C . TRP A 1 280 ? 0.573 -15.553 -22.167 1.00 50.03 280 TRP A C 1
ATOM 2191 O O . TRP A 1 280 ? -0.018 -16.568 -22.532 1.00 50.03 280 TRP A O 1
ATOM 2201 N N . GLN A 1 281 ? 1.843 -15.321 -22.509 1.00 48.97 281 GLN A N 1
ATOM 2202 C CA . GLN A 1 281 ? 2.565 -16.197 -23.444 1.00 48.97 281 GLN A CA 1
ATOM 2203 C C . GLN A 1 281 ? 2.896 -17.565 -22.834 1.00 48.97 281 GLN A C 1
ATOM 2205 O O . GLN A 1 281 ? 2.743 -18.575 -23.511 1.00 48.97 281 GLN A O 1
ATOM 2210 N N . ASN A 1 282 ? 3.166 -17.637 -21.528 1.00 43.97 282 ASN A N 1
ATOM 2211 C CA . ASN A 1 282 ? 3.433 -18.918 -20.859 1.00 43.97 282 ASN A CA 1
ATOM 2212 C C . ASN A 1 282 ? 2.195 -19.830 -20.725 1.00 43.97 282 ASN A C 1
ATOM 2214 O O . ASN A 1 282 ? 2.345 -21.007 -20.419 1.00 43.97 282 ASN A O 1
ATOM 2218 N N . HIS A 1 283 ? 0.974 -19.318 -20.932 1.00 43.47 283 HIS A N 1
ATOM 2219 C CA . HIS A 1 283 ? -0.248 -20.134 -20.873 1.00 43.47 283 HIS A CA 1
ATOM 2220 C C . HIS A 1 283 ? -0.670 -20.712 -22.232 1.00 43.47 283 HIS A C 1
ATOM 2222 O O . HIS A 1 283 ? -1.484 -21.633 -22.260 1.00 43.47 283 HIS A O 1
ATOM 2228 N N . GLN A 1 284 ? -0.128 -20.218 -23.353 1.00 38.84 284 GLN A N 1
ATOM 2229 C CA . GLN A 1 284 ? -0.417 -20.790 -24.676 1.00 38.84 284 GLN A CA 1
ATOM 2230 C C . GLN A 1 284 ? 0.476 -21.991 -25.018 1.00 38.84 284 GLN A C 1
ATOM 2232 O O . GLN A 1 284 ? 0.033 -22.868 -25.756 1.00 38.84 284 GLN A O 1
ATOM 2237 N N . ASP A 1 285 ? 1.652 -22.106 -24.400 1.00 38.34 285 ASP A N 1
ATOM 2238 C CA . ASP A 1 285 ? 2.568 -23.237 -24.618 1.00 38.34 285 ASP A CA 1
ATOM 2239 C C . ASP A 1 285 ? 2.170 -24.519 -23.852 1.00 38.34 285 ASP A C 1
ATOM 2241 O O . ASP A 1 285 ? 2.771 -25.569 -24.050 1.00 38.34 285 ASP A O 1
ATOM 2245 N N . CYS A 1 286 ? 1.125 -24.476 -23.013 1.00 39.66 286 CYS A N 1
ATOM 2246 C CA . CYS A 1 286 ? 0.573 -25.660 -22.331 1.00 39.66 286 CYS A CA 1
ATOM 2247 C C . CYS A 1 286 ? -0.567 -26.352 -23.109 1.00 39.66 286 CYS A C 1
ATOM 2249 O O . CYS A 1 286 ? -1.153 -27.310 -22.609 1.00 39.66 286 CYS A O 1
ATOM 2251 N N . CYS A 1 287 ? -0.924 -25.856 -24.300 1.00 37.72 287 CYS A N 1
ATOM 2252 C CA . CYS A 1 287 ? -2.007 -26.397 -25.134 1.00 37.72 287 CYS A CA 1
ATOM 2253 C C . CYS A 1 287 ? -1.525 -26.883 -26.515 1.00 37.72 287 CYS A C 1
ATOM 2255 O O . CYS A 1 287 ? -2.266 -26.763 -27.495 1.00 37.72 287 CYS A O 1
ATOM 2257 N N . GLN A 1 288 ? -0.311 -27.437 -26.595 1.00 35.75 288 GLN A N 1
ATOM 2258 C CA . GLN A 1 288 ? 0.142 -28.242 -27.737 1.00 35.75 288 GLN A CA 1
ATOM 2259 C C . GLN A 1 288 ? 0.466 -29.671 -27.314 1.00 35.75 288 GLN A C 1
ATOM 2261 O O . GLN A 1 288 ? 1.102 -29.843 -26.251 1.00 35.75 288 GLN A O 1
#